Protein AF-A0A7V4GYT3-F1 (afdb_monomer)

Sequence (242 aa):
MKSKHLFVLFFFLFNATLFCQVPQSFSYQAVVRNSTNELIKNSPVKIRISIGYYMAFGIPPQLTFFPVYTETHQTTTNENGLFSLMVGGGTPVSGRFDTIPWSGNTFYIKTEIDPANTGNYTISSISKILSVPYALRAERSDNGIVAYGLIDSDGTVLAGSGNFTVQKTSLFGGGLYYVSWNNTSGIDNNKLIVSITPYDTASYTTLYTYSCRITDQGFMVSFYANEQLMSVKFSFLVINPY

Structure (mmCIF, N/CA/C/O backbone):
data_AF-A0A7V4GYT3-F1
#
_entry.id   AF-A0A7V4GYT3-F1
#
loop_
_atom_site.group_PDB
_atom_site.id
_atom_site.type_symbol
_atom_site.label_atom_id
_atom_site.label_alt_id
_atom_site.label_comp_id
_atom_site.label_asym_id
_atom_site.label_entity_id
_atom_site.label_seq_id
_atom_site.pdbx_PDB_ins_code
_atom_site.Cartn_x
_atom_site.Cartn_y
_atom_site.Cartn_z
_atom_site.occupancy
_atom_site.B_iso_or_equiv
_atom_site.auth_seq_id
_atom_site.auth_comp_id
_atom_site.auth_asym_id
_atom_site.auth_atom_id
_atom_site.pdbx_PDB_model_num
ATOM 1 N N . MET A 1 1 ? -7.934 -60.173 11.890 1.00 54.00 1 MET A N 1
ATOM 2 C CA . MET A 1 1 ? -7.035 -59.181 11.244 1.00 54.00 1 MET A CA 1
ATOM 3 C C . MET A 1 1 ? -7.733 -57.931 10.681 1.00 54.00 1 MET A C 1
ATOM 5 O O . MET A 1 1 ? -7.028 -57.032 10.253 1.00 54.00 1 MET A O 1
ATOM 9 N N . LYS A 1 2 ? -9.072 -57.789 10.730 1.00 52.81 2 LYS A N 1
ATOM 10 C CA . LYS A 1 2 ? -9.779 -56.655 10.092 1.00 52.81 2 LYS A CA 1
ATOM 11 C C . LYS A 1 2 ? -9.768 -55.320 10.874 1.00 52.81 2 LYS A C 1
ATOM 13 O O . LYS A 1 2 ? -9.939 -54.281 10.254 1.00 52.81 2 LYS A O 1
ATOM 18 N N . SER A 1 3 ? -9.511 -55.305 12.191 1.00 54.91 3 SER A N 1
ATOM 19 C CA . SER A 1 3 ? -9.519 -54.057 12.991 1.00 54.91 3 SER A CA 1
ATOM 20 C C . SER A 1 3 ? -8.244 -53.211 12.869 1.00 54.91 3 SER A C 1
ATOM 22 O O . SER A 1 3 ? -8.298 -51.997 13.041 1.00 54.91 3 SER A O 1
ATOM 24 N N . LYS A 1 4 ? -7.101 -53.821 12.519 1.00 54.84 4 LYS A N 1
ATOM 25 C CA . LYS A 1 4 ? -5.817 -53.108 12.370 1.00 54.84 4 LYS A CA 1
ATOM 26 C C . LYS A 1 4 ? -5.792 -52.200 11.136 1.00 54.84 4 LYS A C 1
ATOM 28 O O . LYS A 1 4 ? -5.183 -51.140 11.176 1.00 54.84 4 LYS A O 1
ATOM 33 N N . HIS A 1 5 ? -6.490 -52.581 10.065 1.00 59.91 5 HIS A N 1
ATOM 34 C CA . HIS A 1 5 ? -6.568 -51.781 8.838 1.00 59.91 5 HIS A CA 1
ATOM 35 C C . HIS A 1 5 ? -7.500 -50.570 8.981 1.00 59.91 5 HIS A C 1
ATOM 37 O O . HIS A 1 5 ? -7.235 -49.528 8.389 1.00 59.91 5 HIS A O 1
ATOM 43 N N . LEU A 1 6 ? -8.531 -50.668 9.830 1.00 59.78 6 LEU A N 1
ATOM 44 C CA . LEU A 1 6 ? -9.424 -49.547 10.134 1.00 59.78 6 LEU A CA 1
ATOM 45 C C . LEU A 1 6 ? -8.710 -48.452 10.947 1.00 59.78 6 LEU A C 1
ATOM 47 O O . LEU A 1 6 ? -8.929 -47.268 10.713 1.00 59.78 6 LEU A O 1
ATOM 51 N N . PHE A 1 7 ? -7.798 -48.842 11.843 1.00 62.50 7 PHE A N 1
ATOM 52 C CA . PHE A 1 7 ? -6.986 -47.903 12.623 1.00 62.50 7 PHE A CA 1
ATOM 53 C C . PHE A 1 7 ? -5.978 -47.128 11.752 1.00 62.50 7 PHE A C 1
ATOM 55 O O . PHE A 1 7 ? -5.787 -45.931 11.942 1.00 62.50 7 PHE A O 1
ATOM 62 N N . VAL A 1 8 ? -5.388 -47.783 10.743 1.00 65.75 8 VAL A N 1
ATOM 63 C CA . VAL A 1 8 ? -4.463 -47.141 9.787 1.00 65.75 8 VAL A CA 1
ATOM 64 C C . VAL A 1 8 ? -5.193 -46.152 8.870 1.00 65.75 8 VAL A C 1
ATOM 66 O O . VAL A 1 8 ? -4.676 -45.068 8.610 1.00 65.75 8 VAL A O 1
ATOM 69 N N . LEU A 1 9 ? -6.416 -46.476 8.435 1.00 64.88 9 LEU A N 1
ATOM 70 C CA . LEU A 1 9 ? -7.240 -45.573 7.623 1.00 64.88 9 LEU A CA 1
ATOM 71 C C . LEU A 1 9 ? -7.654 -44.312 8.407 1.00 64.88 9 LEU A C 1
ATOM 73 O O . LEU A 1 9 ? -7.640 -43.212 7.859 1.00 64.88 9 LEU A O 1
ATOM 77 N N . PHE A 1 10 ? -7.951 -44.454 9.703 1.00 63.97 10 PHE A N 1
ATOM 78 C CA . PHE A 1 10 ? -8.267 -43.328 10.588 1.00 63.97 10 PHE A CA 1
ATOM 79 C C . PHE A 1 10 ? -7.060 -42.397 10.806 1.00 63.97 10 PHE A C 1
ATOM 81 O O . PHE A 1 10 ? -7.213 -41.178 10.818 1.00 63.97 10 PHE A O 1
ATOM 88 N N . PHE A 1 11 ? -5.845 -42.952 10.889 1.00 62.06 11 PHE A N 1
ATOM 89 C CA . PHE A 1 11 ? -4.606 -42.171 11.012 1.00 62.06 11 PHE A CA 1
ATOM 90 C C . PHE A 1 11 ? -4.272 -41.380 9.731 1.00 62.06 11 PHE A C 1
ATOM 92 O O . PHE A 1 11 ? -3.728 -40.278 9.796 1.00 62.06 11 PHE A O 1
ATOM 99 N N . PHE A 1 12 ? -4.641 -41.908 8.558 1.00 59.66 12 PHE A N 1
ATOM 100 C CA . PHE A 1 12 ? -4.443 -41.232 7.271 1.00 59.66 12 PHE A CA 1
ATOM 101 C C . PHE A 1 12 ? -5.441 -40.081 7.052 1.00 59.66 12 PHE A C 1
ATOM 103 O O . PHE A 1 12 ? -5.075 -39.047 6.501 1.00 59.66 12 PHE A O 1
ATOM 110 N N . LEU A 1 13 ? -6.678 -40.214 7.549 1.00 59.66 13 LEU A N 1
ATOM 111 C CA . LEU A 1 13 ? -7.705 -39.163 7.482 1.00 59.66 13 LEU A CA 1
ATOM 112 C C . LEU A 1 13 ? -7.460 -38.008 8.471 1.00 59.66 13 LEU A C 1
ATOM 114 O O . LEU A 1 13 ? -7.939 -36.901 8.241 1.00 59.66 13 LEU A O 1
ATOM 118 N N . PHE A 1 14 ? -6.672 -38.225 9.531 1.00 56.66 14 PHE A N 1
ATOM 119 C CA . PHE A 1 14 ? -6.297 -37.172 10.488 1.00 56.66 14 PHE A CA 1
ATOM 120 C C . PHE A 1 14 ? -5.211 -36.213 9.956 1.00 56.66 14 PHE A C 1
ATOM 122 O O . PHE A 1 14 ? -4.947 -35.180 10.562 1.00 56.66 14 PHE A O 1
ATOM 129 N N . ASN A 1 15 ? -4.607 -36.516 8.800 1.00 52.78 15 ASN A N 1
ATOM 130 C CA . ASN A 1 15 ? -3.661 -35.633 8.104 1.00 52.78 15 ASN A CA 1
ATOM 131 C C . ASN A 1 15 ? -4.351 -34.670 7.117 1.00 52.78 15 ASN A C 1
ATOM 133 O O . ASN A 1 15 ? -3.686 -34.073 6.269 1.00 52.78 15 ASN A O 1
ATOM 137 N N . ALA A 1 16 ? -5.675 -34.500 7.211 1.00 57.94 16 ALA A N 1
ATOM 138 C CA . ALA A 1 16 ? -6.409 -33.500 6.445 1.00 57.94 16 ALA A CA 1
ATOM 139 C C . ALA A 1 16 ? -6.014 -32.078 6.893 1.00 57.94 16 ALA A C 1
ATOM 141 O O . ALA A 1 16 ? -6.623 -31.482 7.773 1.00 57.94 16 ALA A O 1
ATOM 142 N N . THR A 1 17 ? -4.937 -31.576 6.286 1.00 55.06 17 THR A N 1
ATOM 143 C CA . THR A 1 17 ? -4.671 -30.171 5.948 1.00 55.06 17 THR A CA 1
ATOM 144 C C . THR A 1 17 ? -5.173 -29.141 6.961 1.00 55.06 17 THR A C 1
ATOM 146 O O . THR A 1 17 ? -6.218 -28.513 6.779 1.00 55.06 17 THR A O 1
ATOM 149 N N . LEU A 1 18 ? -4.366 -28.894 7.993 1.00 54.56 18 LEU A N 1
ATOM 150 C CA . LEU A 1 18 ? -4.422 -27.633 8.724 1.00 54.56 18 LEU A CA 1
ATOM 151 C C . LEU A 1 18 ? -3.931 -26.523 7.785 1.00 54.56 18 LEU A C 1
ATOM 153 O O . LEU A 1 18 ? -2.732 -26.278 7.671 1.00 54.56 18 LEU A O 1
ATOM 157 N N . PHE A 1 19 ? -4.853 -25.854 7.095 1.00 55.28 19 PHE A N 1
ATOM 158 C CA . PHE A 1 19 ? -4.558 -24.568 6.472 1.00 55.28 19 PHE A CA 1
ATOM 159 C C . PHE A 1 19 ? -4.396 -23.543 7.593 1.00 55.28 19 PHE A C 1
ATOM 161 O O . PHE A 1 19 ? -5.363 -22.924 8.033 1.00 55.28 19 PHE A O 1
ATOM 168 N N . CYS A 1 20 ? -3.172 -23.387 8.095 1.00 50.34 20 CYS A N 1
ATOM 169 C CA . CYS A 1 20 ? -2.827 -22.229 8.906 1.00 50.34 20 CYS A CA 1
ATOM 170 C C . CYS A 1 20 ? -2.814 -21.021 7.967 1.00 50.34 20 CYS A C 1
ATOM 172 O O . CYS A 1 20 ? -1.788 -20.697 7.373 1.00 50.34 20 CYS A O 1
ATOM 174 N N . GLN A 1 21 ? -3.979 -20.406 7.754 1.00 56.41 21 GLN A N 1
ATOM 175 C CA . GLN A 1 21 ? -4.028 -19.128 7.064 1.00 56.41 21 GLN A CA 1
ATOM 176 C C . GLN A 1 21 ? -3.356 -18.117 7.982 1.00 56.41 21 GLN A C 1
ATOM 178 O O . GLN A 1 21 ? -3.819 -17.868 9.098 1.00 56.41 21 GLN A O 1
ATOM 183 N N . VAL A 1 22 ? -2.228 -17.579 7.525 1.00 58.25 22 VAL A N 1
ATOM 184 C CA . VAL A 1 22 ? -1.583 -16.449 8.181 1.00 58.25 22 VAL A CA 1
ATOM 185 C C . VAL A 1 22 ? -2.645 -15.363 8.357 1.00 58.25 22 VAL A C 1
ATOM 187 O O . VAL A 1 22 ? -3.287 -14.997 7.369 1.00 58.25 22 VAL A O 1
ATOM 190 N N . PRO A 1 23 ? -2.850 -14.828 9.574 1.00 60.44 23 PRO A N 1
ATOM 191 C CA . PRO A 1 23 ? -3.756 -13.710 9.769 1.00 60.44 23 PRO A CA 1
ATOM 192 C C . PRO A 1 23 ? -3.385 -12.568 8.818 1.00 60.44 23 PRO A C 1
ATOM 194 O O . PRO A 1 23 ? -2.302 -11.990 8.915 1.00 60.44 23 PRO A O 1
ATOM 197 N N . GLN A 1 24 ? -4.281 -12.240 7.887 1.00 76.75 24 GLN A N 1
ATOM 198 C CA . GLN A 1 24 ? -4.095 -11.166 6.910 1.00 76.75 24 GLN A CA 1
ATOM 199 C C . GLN A 1 24 ? -4.436 -9.816 7.546 1.00 76.75 24 GLN A C 1
ATOM 201 O O . GLN A 1 24 ? -5.310 -9.090 7.084 1.00 76.75 24 GLN A O 1
ATOM 206 N N . SER A 1 25 ? -3.789 -9.509 8.669 1.00 86.81 25 SER A N 1
ATOM 207 C CA . SER A 1 25 ? -4.006 -8.268 9.403 1.00 86.81 25 SER A CA 1
ATOM 208 C C . SER A 1 25 ? -2.814 -7.919 10.294 1.00 86.81 25 SER A C 1
ATOM 210 O O . SER A 1 25 ? -1.958 -8.764 10.562 1.00 86.81 25 SER A O 1
ATOM 212 N N . PHE A 1 26 ? -2.746 -6.674 10.764 1.00 86.75 26 PHE A N 1
ATOM 213 C CA . PHE A 1 26 ? -1.777 -6.256 11.781 1.00 86.75 26 PHE A CA 1
ATOM 214 C C . PHE A 1 26 ? -2.374 -5.268 12.778 1.00 86.75 26 PHE A C 1
ATOM 216 O O . PHE A 1 26 ? -3.264 -4.488 12.448 1.00 86.75 26 PHE A O 1
ATOM 223 N N . SER A 1 27 ? -1.860 -5.277 14.005 1.00 91.44 27 SER A N 1
ATOM 224 C CA . SER A 1 27 ? -2.308 -4.366 15.057 1.00 91.44 27 SER A CA 1
ATOM 225 C C . SER A 1 27 ? -1.900 -2.924 14.762 1.00 91.44 27 SER A C 1
ATOM 227 O O . SER A 1 27 ? -0.749 -2.644 14.427 1.00 91.44 27 SER A O 1
ATOM 229 N N . TYR A 1 28 ? -2.831 -1.997 14.956 1.00 92.94 28 TYR A N 1
ATOM 230 C CA . TYR A 1 28 ? -2.604 -0.563 14.850 1.00 92.94 28 TYR A CA 1
ATOM 231 C C . TYR A 1 28 ? -3.247 0.153 16.033 1.00 92.94 28 TYR A C 1
ATOM 233 O O . TYR A 1 28 ? -4.377 -0.144 16.428 1.00 92.94 28 TYR A O 1
ATOM 241 N N . GLN A 1 29 ? -2.511 1.102 16.598 1.00 94.56 29 GLN A N 1
ATOM 242 C CA . GLN A 1 29 ? -2.956 1.921 17.713 1.00 94.56 29 GLN A CA 1
ATOM 243 C C . GLN A 1 29 ? -2.648 3.381 17.421 1.00 94.56 29 GLN A C 1
ATOM 245 O O . GLN A 1 29 ? -1.577 3.703 16.903 1.00 94.56 29 GLN A O 1
ATOM 250 N N . ALA A 1 30 ? -3.571 4.266 17.777 1.00 93.75 30 ALA A N 1
ATOM 251 C CA . ALA A 1 30 ? -3.340 5.697 17.690 1.00 93.75 30 ALA A CA 1
ATOM 252 C C . ALA A 1 30 ? -4.107 6.447 18.774 1.00 93.75 30 ALA A C 1
ATOM 254 O O . ALA A 1 30 ? -5.134 5.987 19.277 1.00 93.75 30 ALA A O 1
ATOM 255 N N . VAL A 1 31 ? -3.579 7.619 19.124 1.00 95.75 31 VAL A N 1
ATOM 256 C CA . VAL A 1 31 ? -4.194 8.547 20.072 1.00 95.75 31 VAL A CA 1
ATOM 257 C C . VAL A 1 31 ? -4.887 9.656 19.297 1.00 95.75 31 VAL A C 1
ATOM 259 O O . VAL A 1 31 ? -4.260 10.320 18.471 1.00 95.75 31 VAL A O 1
ATOM 262 N N . VAL A 1 32 ? -6.164 9.879 19.588 1.00 94.44 32 VAL A N 1
ATOM 263 C CA . VAL A 1 32 ? -6.999 10.863 18.899 1.00 94.44 32 VAL A CA 1
ATOM 264 C C . VAL A 1 32 ? -7.022 12.169 19.676 1.00 94.44 32 VAL A C 1
ATOM 266 O O . VAL A 1 32 ? -7.335 12.199 20.870 1.00 94.44 32 VAL A O 1
ATOM 269 N N . ARG A 1 33 ? -6.712 13.258 18.973 1.00 92.94 33 ARG A N 1
ATOM 270 C CA . ARG A 1 33 ? -6.820 14.624 19.480 1.00 92.94 33 ARG A CA 1
ATOM 271 C C . ARG A 1 33 ? -7.694 15.460 18.561 1.00 92.94 33 ARG A C 1
ATOM 273 O O . ARG A 1 33 ? -7.687 15.245 17.351 1.00 92.94 33 ARG A O 1
ATOM 280 N N . ASN A 1 34 ? -8.450 16.384 19.138 1.00 88.88 34 ASN A N 1
ATOM 281 C CA . ASN A 1 34 ? -9.241 17.356 18.387 1.00 88.88 34 ASN A CA 1
ATOM 282 C C . ASN A 1 34 ? -8.362 18.533 17.902 1.00 88.88 34 ASN A C 1
ATOM 284 O O . ASN A 1 34 ? -7.148 18.565 18.118 1.00 88.88 34 ASN A O 1
ATOM 288 N N . SER A 1 35 ? -8.977 19.528 17.260 1.00 87.12 35 SER A N 1
ATOM 289 C CA . SER A 1 35 ? -8.288 20.726 16.759 1.00 87.12 35 SER A CA 1
ATOM 290 C C . SER A 1 35 ? -7.701 21.624 17.856 1.00 87.12 35 SER A C 1
ATOM 292 O O . SER A 1 35 ? -6.805 22.410 17.567 1.00 87.12 35 SER A O 1
ATOM 294 N N . THR A 1 36 ? -8.178 21.516 19.101 1.00 91.38 36 THR A N 1
ATOM 295 C CA . THR A 1 36 ? -7.617 22.208 20.276 1.00 91.38 36 THR A CA 1
ATOM 296 C C . THR A 1 36 ? -6.535 21.381 20.979 1.00 91.38 36 THR A C 1
ATOM 298 O O . THR A 1 36 ? -6.040 21.784 22.028 1.00 91.38 36 THR A O 1
ATOM 301 N N . ASN A 1 37 ? -6.117 20.255 20.381 1.00 88.38 37 ASN A N 1
ATOM 302 C CA . ASN A 1 37 ? -5.115 19.319 20.898 1.00 88.38 37 ASN A CA 1
ATOM 303 C C . ASN A 1 37 ? -5.543 18.565 22.178 1.00 88.38 37 ASN A C 1
ATOM 305 O O . ASN A 1 37 ? -4.718 17.934 22.844 1.00 88.38 37 ASN A O 1
ATOM 309 N N . GLU A 1 38 ? -6.832 18.580 22.511 1.00 94.00 38 GLU A N 1
ATOM 310 C CA . GLU A 1 38 ? -7.401 17.814 23.617 1.00 94.00 38 GLU A CA 1
ATOM 311 C C . GLU A 1 38 ? -7.679 16.369 23.197 1.00 94.00 38 GLU A C 1
ATOM 313 O O . GLU A 1 38 ? -8.020 16.081 22.047 1.00 94.00 38 GLU A O 1
ATOM 318 N N . LEU A 1 39 ? -7.544 15.443 24.148 1.00 94.81 39 LEU A N 1
ATOM 319 C CA . LEU A 1 39 ? -7.812 14.025 23.922 1.00 94.81 39 LEU A CA 1
ATOM 320 C C . LEU A 1 39 ? -9.309 13.774 23.740 1.00 94.81 39 LEU A C 1
ATOM 322 O O . LEU A 1 39 ? -10.120 14.179 24.572 1.00 94.81 39 LEU A O 1
ATOM 326 N N . ILE A 1 40 ? -9.654 13.002 22.715 1.00 93.94 40 ILE A N 1
ATOM 327 C CA . ILE A 1 40 ? -11.013 12.488 22.535 1.00 93.94 40 ILE A CA 1
ATOM 328 C C . ILE A 1 40 ? -11.109 11.174 23.300 1.00 93.94 40 ILE A C 1
ATOM 330 O O . ILE A 1 40 ? -10.645 10.144 22.817 1.00 93.94 40 ILE A O 1
ATOM 334 N N . LYS A 1 41 ? -11.650 11.214 24.517 1.00 96.31 41 LYS A N 1
ATOM 335 C CA . LYS A 1 41 ? -11.648 10.096 25.475 1.00 96.31 41 LYS A CA 1
ATOM 336 C C . LYS A 1 41 ? -13.017 9.434 25.567 1.00 96.31 41 LYS A C 1
ATOM 338 O O . LYS A 1 41 ? -14.011 10.149 25.579 1.00 96.31 41 LYS A O 1
ATOM 343 N N . ASN A 1 42 ? -13.053 8.112 25.740 1.00 95.06 42 ASN A N 1
ATOM 344 C CA . ASN A 1 42 ? -14.278 7.341 26.006 1.00 95.06 42 ASN A CA 1
ATOM 345 C C . ASN A 1 42 ? -15.412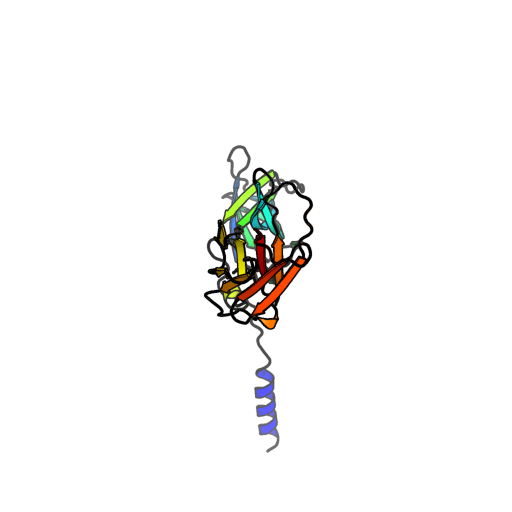 7.597 24.996 1.00 95.06 42 ASN A C 1
ATOM 347 O O . ASN A 1 42 ? -16.588 7.492 25.344 1.00 95.06 42 ASN A O 1
ATOM 351 N N . SER A 1 43 ? -15.061 7.921 23.749 1.00 93.94 43 SER A N 1
ATOM 352 C CA . SER A 1 43 ? -16.023 8.318 22.718 1.00 93.94 43 SER A CA 1
ATOM 353 C C . SER A 1 43 ? -15.998 7.351 21.539 1.00 93.94 43 SER A C 1
ATOM 355 O O . SER A 1 43 ? -14.914 6.906 21.143 1.00 93.94 43 SER A O 1
ATOM 357 N N . PRO A 1 44 ? -17.167 7.030 20.952 1.00 94.62 44 PRO A N 1
ATOM 358 C CA . PRO A 1 44 ? -17.223 6.280 19.710 1.00 94.62 44 PRO A CA 1
ATOM 359 C C . PRO A 1 44 ? -16.639 7.122 18.574 1.00 94.62 44 PRO A C 1
ATOM 361 O O . PRO A 1 44 ? -16.981 8.291 18.410 1.00 94.62 44 PRO A O 1
ATOM 364 N N . VAL A 1 45 ? -15.780 6.512 17.767 1.00 95.50 45 VAL A N 1
ATOM 365 C CA . VAL A 1 45 ? -15.150 7.133 16.603 1.00 95.50 45 VAL A CA 1
ATOM 366 C C . VAL A 1 45 ? -15.270 6.212 15.398 1.00 95.50 45 VAL A C 1
ATOM 368 O O . VAL A 1 45 ? -15.183 4.983 15.514 1.00 95.50 45 VAL A O 1
ATOM 371 N N . LYS A 1 46 ? -15.441 6.809 14.219 1.00 96.44 46 LYS A N 1
ATOM 372 C CA . LYS A 1 46 ? -15.383 6.081 12.953 1.00 96.44 46 LYS A CA 1
ATOM 373 C C . LYS A 1 46 ? -14.038 6.329 12.302 1.00 96.44 46 LYS A C 1
ATOM 375 O O . LYS A 1 46 ? -13.576 7.462 12.207 1.00 96.44 46 LYS A O 1
ATOM 380 N N . ILE A 1 47 ? -13.400 5.259 11.858 1.00 97.00 47 ILE A N 1
ATOM 381 C CA . ILE A 1 47 ? -12.042 5.299 11.328 1.00 97.00 47 ILE A CA 1
ATOM 382 C C . ILE A 1 47 ? -12.073 4.742 9.915 1.00 97.00 47 ILE A C 1
ATOM 384 O O . ILE A 1 47 ? -12.758 3.759 9.633 1.00 97.00 47 ILE A O 1
ATOM 388 N N . ARG A 1 48 ? -11.346 5.389 9.016 1.00 97.56 48 ARG A N 1
ATOM 389 C CA . ARG A 1 48 ? -11.056 4.889 7.683 1.00 97.56 48 ARG A CA 1
ATOM 390 C C . ARG A 1 48 ? -9.552 4.750 7.559 1.00 97.56 48 ARG A C 1
ATOM 392 O O . ARG A 1 48 ? -8.809 5.701 7.790 1.00 97.56 48 ARG A O 1
ATOM 399 N N . ILE A 1 49 ? -9.122 3.549 7.213 1.00 97.25 49 ILE A N 1
ATOM 400 C CA . ILE A 1 49 ? -7.725 3.240 6.952 1.00 97.25 49 ILE A CA 1
ATOM 401 C C . ILE A 1 49 ? -7.578 3.048 5.454 1.00 97.25 49 ILE A C 1
ATOM 403 O O . ILE A 1 49 ? -8.329 2.283 4.856 1.00 97.25 49 ILE A O 1
ATOM 407 N N . SER A 1 50 ? -6.613 3.733 4.851 1.00 96.69 50 SER A N 1
ATOM 408 C CA . SER A 1 50 ? -6.184 3.456 3.484 1.00 96.69 50 SER A CA 1
ATOM 409 C C . SER A 1 50 ? -4.711 3.085 3.461 1.00 96.69 50 SER A C 1
ATOM 411 O O . SER A 1 50 ? -3.884 3.771 4.054 1.00 96.69 50 SER A O 1
ATOM 413 N N . ILE A 1 51 ? -4.377 2.020 2.746 1.00 93.31 51 ILE A N 1
ATOM 414 C CA . ILE A 1 51 ? -3.003 1.637 2.440 1.00 93.31 51 ILE A CA 1
ATOM 415 C C . ILE A 1 51 ? -2.741 2.016 0.993 1.00 93.31 51 ILE A C 1
ATOM 417 O O . ILE A 1 51 ? -3.552 1.738 0.110 1.00 93.31 51 ILE A O 1
ATOM 421 N N . GLY A 1 52 ? -1.619 2.676 0.748 1.00 90.19 52 GLY A N 1
ATOM 422 C CA . GLY A 1 52 ? -1.296 3.205 -0.567 1.00 90.19 52 GLY A CA 1
ATOM 423 C C . GLY A 1 52 ? 0.150 3.638 -0.675 1.00 90.19 52 GLY A C 1
ATOM 424 O O . GLY A 1 52 ? 0.947 3.442 0.240 1.00 90.19 52 GLY A O 1
ATOM 425 N N . TYR A 1 53 ? 0.484 4.240 -1.802 1.00 84.31 53 TYR A N 1
ATOM 426 C CA . TYR A 1 53 ? 1.813 4.766 -2.078 1.00 84.31 53 TYR A CA 1
ATOM 427 C C . TYR A 1 53 ? 1.700 6.149 -2.716 1.00 84.31 53 TYR A C 1
ATOM 429 O O . TYR A 1 53 ? 0.642 6.539 -3.211 1.00 84.31 53 TYR A O 1
ATOM 437 N N . TYR A 1 54 ? 2.783 6.918 -2.662 1.00 81.06 54 TYR A N 1
ATOM 438 C CA . TYR A 1 54 ? 2.847 8.209 -3.335 1.00 81.06 54 TYR A CA 1
ATOM 439 C C . TYR A 1 54 ? 3.420 8.051 -4.737 1.00 81.06 54 TYR A C 1
ATOM 441 O O . TYR A 1 54 ? 4.394 7.328 -4.937 1.00 81.06 54 TYR A O 1
ATOM 449 N N . MET A 1 55 ? 2.848 8.780 -5.689 1.00 76.50 55 MET A N 1
ATOM 450 C CA . MET A 1 55 ? 3.428 8.963 -7.016 1.00 76.50 55 MET A CA 1
ATOM 451 C C . MET A 1 55 ? 3.411 10.444 -7.377 1.00 76.50 55 MET A C 1
ATOM 453 O O . MET A 1 55 ? 2.511 11.179 -6.967 1.00 76.50 55 MET A O 1
ATOM 457 N N . ALA A 1 56 ? 4.403 10.874 -8.149 1.00 78.50 56 ALA A N 1
ATOM 458 C CA . ALA A 1 56 ? 4.445 12.211 -8.715 1.00 78.50 56 ALA A CA 1
ATOM 459 C C . ALA A 1 56 ? 3.827 12.194 -10.121 1.00 78.50 56 ALA A C 1
ATOM 461 O O . ALA A 1 56 ? 4.283 11.439 -10.976 1.00 78.50 56 ALA A O 1
ATOM 462 N N . PHE A 1 57 ? 2.815 13.029 -10.362 1.00 65.56 57 PHE A N 1
ATOM 463 C CA . PHE A 1 57 ? 2.184 13.194 -11.678 1.00 65.56 57 PHE A CA 1
ATOM 464 C C . PHE A 1 57 ? 1.932 14.676 -11.993 1.00 65.56 57 PHE A C 1
ATOM 466 O O . PHE A 1 57 ? 1.845 15.497 -11.081 1.00 65.56 57 PHE A O 1
ATOM 473 N N . GLY A 1 58 ? 1.793 15.014 -13.280 1.00 51.31 58 GLY A N 1
ATOM 474 C CA . GLY A 1 58 ? 1.507 16.374 -13.762 1.00 51.31 58 GLY A CA 1
ATOM 475 C C . GLY A 1 58 ? 2.745 17.210 -14.117 1.00 51.31 58 GLY A C 1
ATOM 476 O O . GLY A 1 58 ? 3.881 16.764 -13.958 1.00 51.31 58 GLY A O 1
ATOM 477 N N . ILE A 1 59 ? 2.509 18.427 -14.626 1.00 57.44 59 ILE A N 1
ATOM 478 C CA . ILE A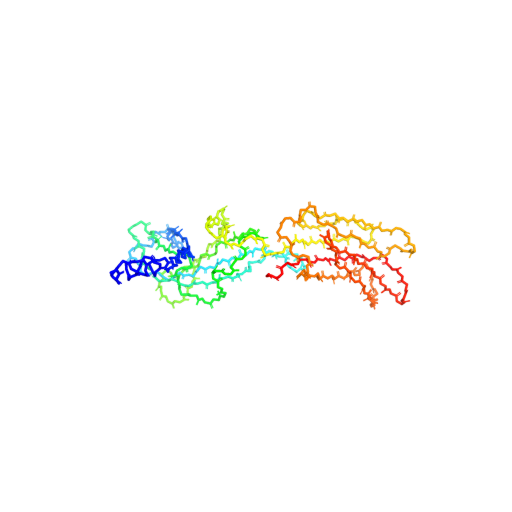 1 59 ? 3.542 19.435 -14.918 1.00 57.44 59 ILE A CA 1
ATOM 479 C C . ILE A 1 59 ? 3.107 20.772 -14.286 1.00 57.44 59 ILE A C 1
ATOM 481 O O . ILE A 1 59 ? 2.135 21.362 -14.759 1.00 57.44 59 ILE A O 1
ATOM 485 N N . PRO A 1 60 ? 3.802 21.269 -13.242 1.00 71.44 60 PRO A N 1
ATOM 486 C CA . PRO A 1 60 ? 4.903 20.615 -12.527 1.00 71.44 60 PRO A CA 1
ATOM 487 C C . PRO A 1 60 ? 4.437 19.373 -11.732 1.00 71.44 60 PRO A C 1
ATOM 489 O O . PRO A 1 60 ? 3.259 19.282 -11.381 1.00 71.44 60 PRO A O 1
ATOM 492 N N . PRO A 1 61 ? 5.339 18.414 -11.446 1.00 65.94 61 PRO A N 1
ATOM 493 C CA . PRO A 1 61 ? 4.990 17.166 -10.770 1.00 65.94 61 PRO A CA 1
ATOM 494 C C . PRO A 1 61 ? 4.484 17.403 -9.343 1.00 65.94 61 PRO A C 1
ATOM 496 O O . PRO A 1 61 ? 5.139 18.070 -8.542 1.00 65.94 61 PRO A O 1
ATOM 499 N N . GLN A 1 62 ? 3.338 16.808 -9.011 1.00 77.00 62 GLN A N 1
ATOM 500 C CA . GLN A 1 62 ? 2.727 16.856 -7.683 1.00 77.00 62 GLN A CA 1
ATOM 501 C C . GLN A 1 62 ? 2.663 15.458 -7.065 1.00 77.00 62 GLN A C 1
ATOM 503 O O . GLN A 1 62 ? 2.184 14.509 -7.690 1.00 77.00 62 GLN A O 1
ATOM 508 N N . LEU A 1 63 ? 3.133 15.333 -5.820 1.00 81.75 63 LEU A N 1
ATOM 509 C CA . LEU A 1 63 ? 3.028 14.098 -5.044 1.00 81.75 63 LEU A CA 1
ATOM 510 C C . LEU A 1 63 ? 1.572 13.858 -4.635 1.00 81.75 63 LEU A C 1
ATOM 512 O O . LEU A 1 63 ? 1.011 14.605 -3.839 1.00 81.75 63 LEU A O 1
ATOM 516 N N . THR A 1 64 ? 0.985 12.782 -5.149 1.00 82.62 64 THR A N 1
ATOM 517 C CA . THR A 1 64 ? -0.396 12.374 -4.868 1.00 82.62 64 THR A CA 1
ATOM 518 C C . THR A 1 64 ? -0.404 10.992 -4.219 1.00 82.62 64 THR A C 1
ATOM 520 O O . THR A 1 64 ? 0.376 10.120 -4.601 1.00 82.62 64 THR A O 1
ATOM 523 N N . PHE A 1 65 ? -1.252 10.799 -3.205 1.00 85.12 65 PHE A N 1
ATOM 524 C CA . PHE A 1 65 ? -1.435 9.509 -2.535 1.00 85.12 65 PHE A CA 1
ATOM 525 C C . PHE A 1 65 ? -2.424 8.642 -3.321 1.00 85.12 65 PHE A C 1
ATOM 527 O O . PHE A 1 65 ? -3.565 9.050 -3.533 1.00 85.12 65 PHE A O 1
ATOM 534 N N . PHE A 1 66 ? -2.004 7.438 -3.699 1.00 83.44 66 PHE A N 1
ATOM 535 C CA . PHE A 1 66 ? -2.813 6.462 -4.424 1.00 83.44 66 PHE A CA 1
ATOM 536 C C . PHE A 1 66 ? -3.159 5.286 -3.500 1.00 83.44 66 PHE A C 1
ATOM 538 O O . PHE A 1 66 ? -2.273 4.481 -3.187 1.00 83.44 66 PHE A O 1
ATOM 545 N N . PRO A 1 67 ? -4.415 5.174 -3.024 1.00 87.75 67 PRO A N 1
ATOM 546 C CA . PRO A 1 67 ? -4.841 4.044 -2.207 1.00 87.75 67 PRO A CA 1
ATOM 547 C C . PRO A 1 67 ? -4.948 2.772 -3.057 1.00 87.75 67 PRO A C 1
ATOM 549 O O . PRO A 1 67 ? -5.585 2.772 -4.107 1.00 87.75 67 PRO A O 1
ATOM 552 N N . VAL A 1 68 ? -4.365 1.674 -2.575 1.00 85.88 68 VAL A N 1
ATOM 553 C CA . VAL A 1 68 ? -4.553 0.320 -3.134 1.00 85.88 68 VAL A CA 1
ATOM 554 C C . VAL A 1 68 ? -5.586 -0.490 -2.357 1.00 85.88 68 VAL A C 1
ATOM 556 O O . VAL A 1 68 ? -6.141 -1.456 -2.873 1.00 85.88 68 VAL A O 1
ATOM 559 N N . TYR A 1 69 ? -5.833 -0.103 -1.108 1.00 90.12 69 TYR A N 1
ATOM 560 C CA . TYR A 1 69 ? -6.803 -0.731 -0.229 1.00 90.12 69 TYR A CA 1
ATOM 561 C C . TYR A 1 69 ? -7.362 0.298 0.744 1.00 90.12 69 TYR A C 1
ATOM 563 O O . TYR A 1 69 ? -6.605 1.101 1.293 1.00 90.12 69 TYR A O 1
ATOM 571 N N . THR A 1 70 ? -8.666 0.238 0.992 1.00 94.06 70 THR A N 1
ATOM 572 C CA . THR A 1 70 ? -9.345 1.066 1.987 1.00 94.06 70 THR A CA 1
ATOM 573 C C . THR A 1 70 ? -10.337 0.221 2.773 1.00 94.06 70 THR A C 1
ATOM 575 O O . THR A 1 70 ? -11.112 -0.539 2.196 1.00 94.06 70 THR A O 1
ATOM 578 N N . GLU A 1 71 ? -10.366 0.404 4.088 1.00 96.31 71 GLU A N 1
ATOM 579 C CA . GLU A 1 71 ? -11.324 -0.216 5.002 1.00 96.31 71 GLU A CA 1
ATOM 580 C C . GLU A 1 71 ? -11.855 0.788 6.025 1.00 96.31 71 GLU A C 1
ATOM 582 O O . GLU A 1 71 ? -11.292 1.867 6.235 1.00 96.31 71 GLU A O 1
ATOM 587 N N . THR A 1 72 ? -12.949 0.421 6.684 1.00 97.06 72 THR A N 1
ATOM 588 C CA . THR A 1 72 ? -13.526 1.194 7.78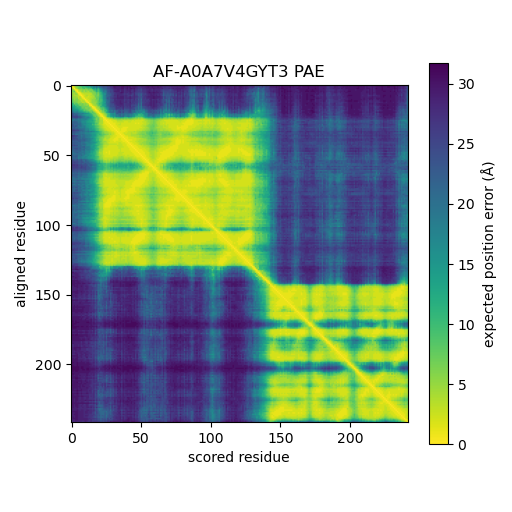3 1.00 97.06 72 THR A CA 1
ATOM 589 C C . THR A 1 72 ? -13.654 0.371 9.052 1.00 97.06 72 THR A C 1
ATOM 591 O O . THR A 1 72 ? -13.883 -0.837 9.013 1.00 97.06 72 THR A O 1
ATOM 594 N N . HIS A 1 73 ? -13.529 1.069 10.176 1.00 96.56 73 HIS A N 1
ATOM 595 C CA . HIS A 1 73 ? -13.688 0.553 11.526 1.00 96.56 73 HIS A CA 1
ATOM 596 C C . HIS A 1 73 ? -14.601 1.476 12.325 1.00 96.56 73 HIS A C 1
ATOM 598 O O . HIS A 1 73 ? -14.660 2.685 12.080 1.00 96.56 73 HIS A O 1
ATOM 604 N N . GLN A 1 74 ? -15.263 0.907 13.323 1.00 94.88 74 GLN A N 1
ATOM 605 C CA . GLN A 1 74 ? -15.957 1.651 14.363 1.00 94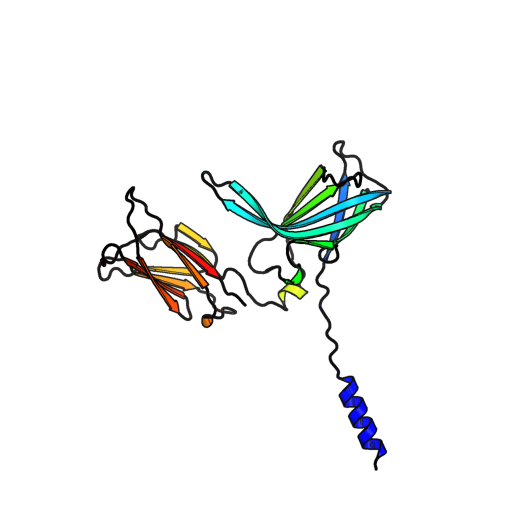.88 74 GLN A CA 1
ATOM 606 C C . GLN A 1 74 ? -15.444 1.143 15.708 1.00 94.88 74 GLN A C 1
ATOM 608 O O . GLN A 1 74 ? -15.449 -0.059 15.962 1.00 94.88 74 GLN A O 1
ATOM 613 N N . THR A 1 75 ? -14.935 2.049 16.536 1.00 94.44 75 THR A N 1
ATOM 614 C CA . THR A 1 75 ? -14.314 1.712 17.824 1.00 94.44 75 THR A CA 1
ATOM 615 C C . THR A 1 75 ? -14.553 2.828 18.835 1.00 94.44 75 THR A C 1
ATOM 617 O O . THR A 1 75 ? -15.087 3.879 18.485 1.00 94.44 75 THR A O 1
ATOM 620 N N . THR A 1 76 ? -14.155 2.607 20.082 1.00 95.56 76 THR A N 1
ATOM 621 C CA . THR A 1 76 ? -14.267 3.583 21.168 1.00 95.56 76 THR A CA 1
ATOM 622 C C . THR A 1 76 ? -12.875 3.876 21.707 1.00 95.56 76 THR A C 1
ATOM 624 O O . THR A 1 76 ? -12.093 2.955 21.950 1.00 95.56 76 THR A O 1
ATOM 627 N N . THR A 1 77 ? -12.540 5.152 21.883 1.00 96.81 77 THR A N 1
ATOM 628 C CA . THR A 1 7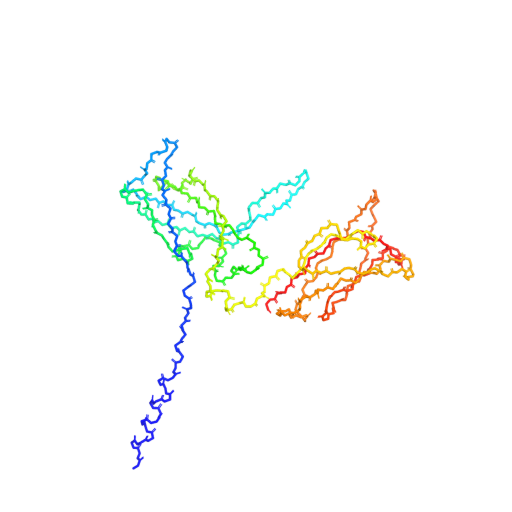7 ? -11.275 5.539 22.519 1.00 96.81 77 THR A CA 1
ATOM 629 C C . THR A 1 77 ? -11.319 5.279 24.025 1.00 96.81 77 THR A C 1
ATOM 631 O O . THR A 1 77 ? -12.382 5.321 24.630 1.00 96.81 77 THR A O 1
ATOM 634 N N . ASN A 1 78 ? -10.177 5.031 24.663 1.00 96.25 78 ASN A N 1
ATOM 635 C CA . ASN A 1 78 ? -10.096 4.907 26.124 1.00 96.25 78 ASN A CA 1
ATOM 636 C C . ASN A 1 78 ? -9.838 6.265 26.814 1.00 96.25 78 ASN A C 1
ATOM 638 O O . ASN A 1 78 ? -9.813 7.316 26.169 1.00 96.25 78 ASN A O 1
ATOM 642 N N . GLU A 1 79 ? -9.586 6.255 28.126 1.00 96.75 79 GLU A N 1
ATOM 643 C CA . GLU A 1 79 ? -9.287 7.458 28.927 1.00 96.75 79 GLU A CA 1
ATOM 644 C C . GLU A 1 79 ? -8.030 8.224 28.480 1.00 96.75 79 GLU A C 1
ATOM 646 O O . GLU A 1 79 ? -7.890 9.421 28.745 1.00 96.75 79 GLU A O 1
ATOM 651 N N . ASN A 1 80 ? -7.134 7.556 27.753 1.00 95.31 80 ASN A N 1
ATOM 652 C CA . ASN A 1 80 ? -5.938 8.150 27.162 1.00 95.31 80 ASN A CA 1
ATOM 653 C C . ASN A 1 80 ? -6.176 8.636 25.722 1.00 95.31 80 ASN A C 1
ATOM 655 O O . ASN A 1 80 ? -5.228 9.021 25.042 1.00 95.31 80 ASN A O 1
ATOM 659 N N . GLY A 1 81 ? -7.421 8.600 25.235 1.00 95.00 81 GLY A N 1
ATOM 660 C CA . GLY A 1 81 ? -7.780 8.913 23.852 1.00 95.00 81 GLY A CA 1
ATOM 661 C C . GLY A 1 81 ? -7.239 7.906 22.834 1.00 95.00 81 GLY A C 1
ATOM 662 O O . GLY A 1 81 ? -7.176 8.209 21.645 1.00 95.00 81 GLY A O 1
ATOM 663 N N . LEU A 1 82 ? -6.809 6.727 23.289 1.00 96.44 82 LEU A N 1
ATOM 664 C CA . LEU A 1 82 ? -6.221 5.675 22.466 1.00 96.44 82 LEU A CA 1
ATOM 665 C C . LEU A 1 82 ? -7.316 4.749 21.937 1.00 96.44 82 LEU A C 1
ATOM 667 O O . LEU A 1 82 ? -8.175 4.317 22.705 1.00 96.44 82 LEU A O 1
ATOM 671 N N . PHE A 1 83 ? -7.228 4.366 20.667 1.00 96.06 83 PHE A N 1
ATOM 672 C CA . PHE A 1 83 ? -7.930 3.195 20.141 1.00 96.06 83 PHE A CA 1
ATOM 673 C C . PHE A 1 83 ? -6.936 2.126 19.681 1.00 96.06 83 PHE A C 1
ATOM 675 O O . PHE A 1 83 ? -5.778 2.415 19.377 1.00 96.06 83 PHE A O 1
ATOM 682 N N . SER A 1 84 ? -7.411 0.883 19.616 1.00 95.69 84 SER A N 1
ATOM 683 C CA . SER A 1 84 ? -6.695 -0.255 19.032 1.00 95.69 84 SER A CA 1
ATOM 684 C C . SER A 1 84 ? -7.582 -0.928 17.993 1.00 95.69 84 SER A C 1
ATOM 686 O O . SER A 1 84 ? -8.777 -1.092 18.231 1.00 95.69 84 SER A O 1
ATOM 688 N N . LEU A 1 85 ? -7.009 -1.312 16.856 1.00 94.62 85 LEU A N 1
ATOM 689 C CA . LEU A 1 85 ? -7.696 -2.067 15.809 1.00 94.62 85 LEU A CA 1
ATOM 690 C C . LEU A 1 85 ? -6.732 -3.015 15.091 1.00 94.62 85 LEU A C 1
ATOM 692 O O . LEU A 1 85 ? -5.514 -2.914 15.248 1.00 94.62 85 LEU A O 1
ATOM 696 N N . MET A 1 86 ? -7.287 -3.921 14.288 1.00 93.00 86 MET A N 1
ATOM 697 C CA . MET A 1 86 ? -6.522 -4.760 13.367 1.00 93.00 86 MET A CA 1
ATOM 698 C C . MET A 1 86 ? -6.733 -4.250 11.943 1.00 93.00 86 MET A C 1
ATOM 700 O O . MET A 1 86 ? -7.837 -4.351 11.409 1.00 93.00 86 MET A O 1
ATOM 704 N N . VAL A 1 87 ? -5.688 -3.702 11.329 1.00 92.69 87 VAL A N 1
ATOM 705 C CA . VAL A 1 87 ? -5.738 -3.276 9.928 1.00 92.69 87 VAL A CA 1
ATOM 706 C C . VAL A 1 87 ? -5.806 -4.513 9.044 1.00 92.69 87 VAL A C 1
ATOM 708 O O . VAL A 1 87 ? -4.982 -5.407 9.218 1.00 92.69 87 VAL A O 1
ATOM 711 N N . GLY A 1 88 ? -6.770 -4.573 8.126 1.00 90.56 88 GLY A N 1
ATOM 712 C CA . GLY A 1 88 ? -7.109 -5.763 7.334 1.00 90.56 88 GLY A CA 1
ATOM 713 C C . GLY A 1 88 ? -8.231 -6.613 7.946 1.00 90.56 88 GLY A C 1
ATOM 714 O O . GLY A 1 88 ? -8.710 -7.548 7.310 1.00 90.56 88 GLY A O 1
ATOM 715 N N . GLY A 1 89 ? -8.672 -6.286 9.168 1.00 89.81 89 GLY A N 1
ATOM 716 C CA . GLY A 1 89 ? -9.825 -6.901 9.835 1.00 89.81 89 GLY A CA 1
ATOM 717 C C . GLY A 1 89 ? -11.085 -6.028 9.843 1.00 89.81 89 GLY A C 1
ATOM 718 O O . GLY A 1 89 ? -12.041 -6.364 10.540 1.00 89.81 89 GLY A O 1
ATOM 719 N N . GLY A 1 90 ? -11.078 -4.885 9.147 1.00 92.44 90 GLY A N 1
ATOM 720 C CA . GLY A 1 90 ? -12.213 -3.964 9.077 1.00 92.44 90 GLY A CA 1
ATOM 721 C C . GLY A 1 90 ? -13.235 -4.344 8.008 1.00 92.44 90 GLY A C 1
ATOM 722 O O . GLY A 1 90 ? -13.175 -5.408 7.398 1.00 92.44 90 GLY A O 1
ATOM 723 N N . THR A 1 91 ? -14.184 -3.441 7.746 1.00 94.56 91 THR A N 1
ATOM 724 C CA . THR A 1 91 ? -15.098 -3.563 6.597 1.00 94.56 91 THR A CA 1
ATOM 725 C C . THR A 1 91 ? -14.434 -2.960 5.355 1.00 94.56 91 THR A C 1
ATOM 727 O O . THR A 1 91 ? -14.231 -1.738 5.339 1.00 94.56 91 THR A O 1
ATOM 730 N N . PRO A 1 92 ? -14.092 -3.753 4.318 1.00 91.19 92 PRO A N 1
ATOM 731 C CA . PRO A 1 92 ? -13.458 -3.240 3.106 1.00 91.19 92 PRO A CA 1
ATOM 732 C C . PRO A 1 92 ? -14.375 -2.266 2.358 1.00 91.19 92 PRO A C 1
ATOM 734 O O . PRO A 1 92 ? -15.564 -2.521 2.188 1.00 91.19 92 PRO A O 1
ATOM 737 N N . VAL A 1 93 ? -13.805 -1.159 1.888 1.00 91.50 93 VAL A N 1
ATOM 738 C CA . VAL A 1 93 ? -14.463 -0.171 1.019 1.00 91.50 93 VAL A CA 1
ATOM 739 C C . VAL A 1 93 ? -13.974 -0.322 -0.419 1.00 91.50 93 VAL A C 1
ATOM 741 O O . VAL A 1 93 ? -14.767 -0.241 -1.353 1.00 91.50 93 VAL A O 1
ATOM 744 N N . SER A 1 94 ? -12.671 -0.550 -0.608 1.00 86.06 94 SER A N 1
ATOM 745 C CA . SER A 1 94 ? -12.059 -0.770 -1.919 1.00 86.06 94 SER A CA 1
ATOM 746 C C . SER A 1 94 ? -10.771 -1.591 -1.812 1.00 86.06 94 SER A C 1
ATOM 748 O O . SER A 1 94 ? -10.086 -1.577 -0.788 1.00 86.06 94 SER A O 1
ATOM 750 N N . GLY A 1 95 ? -10.436 -2.304 -2.892 1.00 81.38 95 GLY A N 1
ATOM 751 C CA . GLY A 1 95 ? -9.283 -3.206 -2.940 1.00 81.38 95 GLY A CA 1
ATOM 752 C C . GLY A 1 95 ? -9.462 -4.462 -2.082 1.00 81.38 95 GLY A C 1
ATOM 753 O O . GLY A 1 95 ? -10.510 -4.687 -1.476 1.00 81.38 95 GLY A O 1
ATOM 754 N N . ARG A 1 96 ? -8.420 -5.298 -2.022 1.00 78.38 96 ARG A N 1
ATOM 755 C CA . ARG A 1 96 ? -8.373 -6.462 -1.127 1.00 78.38 96 ARG A CA 1
ATOM 756 C C . ARG A 1 96 ? -7.035 -6.520 -0.400 1.00 78.38 96 ARG A C 1
ATOM 758 O O . ARG A 1 96 ? -5.986 -6.474 -1.045 1.00 78.38 96 ARG A O 1
ATOM 765 N N . PHE A 1 97 ? -7.076 -6.648 0.925 1.00 83.12 97 PHE A N 1
ATOM 766 C CA . PHE A 1 97 ? -5.882 -6.616 1.773 1.00 83.12 97 PHE A CA 1
ATOM 767 C C . PHE A 1 97 ? -4.870 -7.722 1.425 1.00 83.12 97 PHE A C 1
ATOM 769 O O . PHE A 1 97 ? -3.665 -7.483 1.379 1.00 83.12 97 PHE A O 1
ATOM 776 N N . ASP A 1 98 ? -5.370 -8.911 1.084 1.00 76.44 98 ASP A N 1
ATOM 777 C CA . ASP A 1 98 ? -4.593 -10.091 0.684 1.00 76.44 98 ASP A CA 1
ATOM 778 C C . ASP A 1 98 ? -3.861 -9.953 -0.655 1.00 76.44 98 ASP A C 1
ATOM 780 O O . ASP A 1 98 ? -2.972 -10.743 -0.975 1.00 76.44 98 ASP A O 1
ATOM 784 N N . THR A 1 99 ? -4.234 -8.954 -1.454 1.00 76.75 99 THR A N 1
ATOM 785 C CA . THR A 1 99 ? -3.636 -8.701 -2.768 1.00 76.75 99 THR A CA 1
ATOM 786 C C . THR A 1 99 ? -2.631 -7.557 -2.775 1.00 76.75 99 THR A C 1
ATOM 788 O O . THR A 1 99 ? -2.030 -7.308 -3.818 1.00 76.75 99 THR A O 1
ATOM 791 N N . ILE A 1 100 ? -2.420 -6.872 -1.644 1.00 77.38 100 ILE A N 1
ATOM 792 C CA . ILE A 1 100 ? -1.495 -5.737 -1.571 1.00 77.38 100 ILE A CA 1
ATOM 793 C C . ILE A 1 100 ? -0.063 -6.226 -1.878 1.00 77.38 100 ILE A C 1
ATOM 795 O O . ILE A 1 100 ? 0.441 -7.113 -1.182 1.00 77.38 100 ILE A O 1
ATOM 799 N N . PRO A 1 101 ? 0.621 -5.660 -2.894 1.00 72.69 101 PRO A N 1
ATOM 800 C CA . PRO A 1 101 ? 1.951 -6.103 -3.302 1.00 72.69 101 PRO A CA 1
ATOM 801 C C . PRO A 1 101 ? 3.023 -5.462 -2.414 1.00 72.69 101 PRO A C 1
ATOM 803 O O . PRO A 1 101 ? 3.755 -4.568 -2.835 1.00 72.69 101 PRO A O 1
ATOM 806 N N . TRP A 1 102 ? 3.102 -5.916 -1.163 1.00 76.06 102 TRP A N 1
ATOM 807 C CA . TRP A 1 102 ? 3.954 -5.358 -0.106 1.00 76.06 102 TRP A CA 1
ATOM 808 C C . TRP A 1 102 ? 5.456 -5.267 -0.443 1.00 76.06 102 TRP A C 1
ATOM 810 O O . TRP A 1 102 ? 6.174 -4.529 0.230 1.00 76.06 102 TRP A O 1
ATOM 820 N N . SER A 1 103 ? 5.938 -6.000 -1.453 1.00 63.47 103 SER A N 1
ATOM 821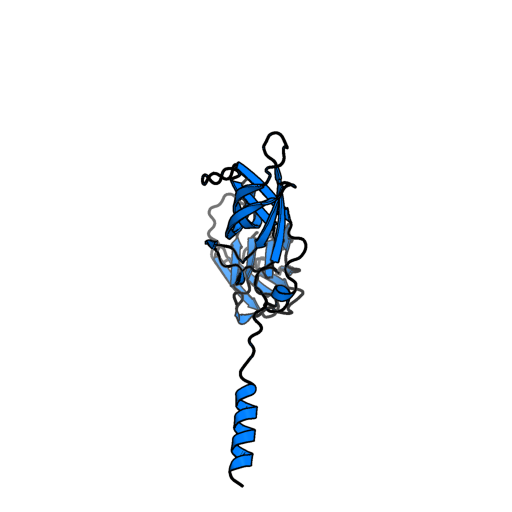 C CA . SER A 1 103 ? 7.337 -6.002 -1.900 1.00 63.47 103 SER A CA 1
ATOM 822 C C . SER A 1 103 ? 7.684 -4.893 -2.900 1.00 63.47 103 SER A C 1
ATOM 824 O O . SER A 1 103 ? 8.846 -4.506 -2.986 1.00 63.47 103 SER A O 1
ATOM 826 N N . GLY A 1 104 ? 6.704 -4.362 -3.639 1.00 58.88 104 GLY A N 1
ATOM 827 C CA . GLY A 1 104 ? 6.976 -3.527 -4.814 1.00 58.88 104 GLY A CA 1
ATOM 828 C C . GLY A 1 104 ? 7.194 -2.037 -4.538 1.00 58.88 104 GLY A C 1
ATOM 829 O O . GLY A 1 104 ? 7.790 -1.356 -5.363 1.00 58.88 104 GLY A O 1
ATOM 830 N N . ASN A 1 105 ? 6.711 -1.507 -3.409 1.00 64.88 105 ASN A N 1
ATOM 831 C CA . ASN A 1 105 ? 6.722 -0.069 -3.117 1.00 64.88 105 ASN A CA 1
ATOM 832 C C . ASN A 1 105 ? 6.891 0.223 -1.620 1.00 64.88 105 ASN A C 1
ATOM 834 O O . ASN A 1 105 ? 6.570 -0.598 -0.762 1.00 64.88 105 ASN A O 1
ATOM 838 N N . THR A 1 106 ? 7.326 1.445 -1.289 1.00 80.81 106 THR A N 1
ATOM 839 C CA . THR A 1 106 ? 7.128 1.971 0.069 1.00 80.81 106 THR A CA 1
ATOM 840 C C . THR A 1 106 ? 5.649 2.291 0.258 1.00 80.81 106 THR A C 1
ATOM 842 O O . THR A 1 106 ? 5.130 3.217 -0.367 1.00 80.81 106 THR A O 1
ATOM 845 N N . PHE A 1 107 ? 4.987 1.549 1.142 1.00 87.62 107 PHE A N 1
ATOM 846 C CA . PHE A 1 107 ? 3.596 1.801 1.493 1.00 87.62 107 PHE A CA 1
ATOM 847 C C . PHE A 1 107 ? 3.464 2.775 2.660 1.00 87.62 107 PHE A C 1
ATOM 849 O O . PHE A 1 107 ? 4.313 2.874 3.549 1.00 87.62 107 PHE A O 1
ATOM 856 N N . TYR A 1 108 ? 2.345 3.478 2.651 1.00 91.38 108 TYR A N 1
ATOM 857 C CA . TYR A 1 108 ? 1.921 4.418 3.666 1.00 91.38 108 TYR A CA 1
ATOM 858 C C . TYR A 1 108 ? 0.530 4.019 4.139 1.00 91.38 108 TYR A C 1
ATOM 860 O O . TYR A 1 108 ? -0.301 3.555 3.354 1.00 91.38 108 TYR A O 1
ATOM 868 N N . ILE A 1 109 ? 0.287 4.228 5.425 1.00 94.75 109 ILE A N 1
ATOM 869 C CA . ILE A 1 109 ? -1.030 4.140 6.033 1.00 94.75 109 ILE A CA 1
ATOM 870 C C . ILE A 1 109 ? -1.580 5.557 6.172 1.00 94.75 109 ILE A C 1
ATOM 872 O O . ILE A 1 109 ? -0.959 6.418 6.798 1.00 94.75 109 ILE A O 1
ATOM 876 N N . LYS A 1 110 ? -2.731 5.804 5.555 1.00 95.88 110 LYS A N 1
ATOM 877 C CA . LYS A 1 110 ? -3.547 6.994 5.767 1.00 95.88 110 LYS A CA 1
ATOM 878 C C . LYS A 1 110 ? -4.652 6.638 6.751 1.00 95.88 110 LYS A C 1
ATOM 880 O O . LYS A 1 110 ? -5.446 5.739 6.482 1.00 95.88 110 LYS A O 1
ATOM 885 N N . THR A 1 111 ? -4.705 7.363 7.856 1.00 96.69 111 THR A N 1
ATOM 886 C CA . THR A 1 111 ? -5.721 7.221 8.895 1.00 96.69 111 THR A CA 1
ATOM 887 C C . THR A 1 111 ? -6.589 8.461 8.891 1.00 96.69 111 THR A C 1
ATOM 889 O O . THR A 1 111 ? -6.113 9.564 9.153 1.00 96.69 111 THR A O 1
ATOM 892 N N . GLU A 1 112 ? -7.864 8.268 8.604 1.00 96.69 112 GLU A N 1
ATOM 893 C CA . GLU A 1 112 ? -8.893 9.294 8.623 1.00 96.69 112 GLU A CA 1
ATOM 894 C C . GLU A 1 112 ? -9.854 8.979 9.771 1.00 96.69 112 GLU A C 1
ATOM 896 O O . GLU A 1 112 ? -10.317 7.845 9.904 1.00 96.69 112 GLU A O 1
ATOM 901 N N . ILE A 1 113 ? -10.145 9.961 10.622 1.00 96.12 113 ILE A N 1
ATOM 902 C CA . ILE A 1 113 ? -10.971 9.785 11.820 1.00 96.12 113 ILE A CA 1
ATOM 903 C C . ILE A 1 113 ? -12.108 10.796 11.800 1.00 96.12 113 ILE A C 1
ATOM 905 O O . ILE A 1 113 ? -11.908 11.997 11.619 1.00 96.12 113 ILE A O 1
ATOM 909 N N . ASP A 1 114 ? -13.304 10.273 12.011 1.00 95.12 114 ASP A N 1
ATOM 910 C CA . ASP A 1 114 ? -14.510 11.015 12.318 1.00 95.12 114 ASP A CA 1
ATOM 911 C C . ASP A 1 114 ? -14.755 10.926 13.833 1.00 95.12 114 ASP A C 1
ATOM 913 O O . ASP A 1 114 ? -15.207 9.887 14.338 1.00 95.12 114 ASP A O 1
ATOM 917 N N . PRO A 1 115 ? -14.410 11.993 14.572 1.00 90.50 115 PRO A N 1
ATOM 918 C CA . PRO A 1 115 ? -14.465 12.000 16.027 1.00 90.50 115 PRO A CA 1
ATOM 919 C C . PRO A 1 115 ? -15.889 12.036 16.591 1.00 90.50 115 PRO A C 1
ATOM 921 O O . PRO A 1 115 ? -16.066 11.771 17.775 1.00 90.50 115 PRO A O 1
ATOM 924 N N . ALA A 1 116 ? -16.882 12.392 15.770 1.00 87.81 116 ALA A N 1
ATOM 925 C CA . ALA A 1 116 ? -18.279 12.525 16.178 1.00 87.81 116 ALA A CA 1
ATOM 926 C C . ALA A 1 116 ? -19.168 11.398 15.622 1.00 87.81 116 ALA A C 1
ATOM 928 O O . ALA A 1 116 ? -20.372 11.398 15.866 1.00 87.81 116 ALA A O 1
ATOM 929 N N . ASN A 1 117 ? -18.589 10.447 14.877 1.00 86.19 117 ASN A N 1
ATOM 930 C CA . ASN A 1 117 ? -19.296 9.330 14.247 1.00 86.19 117 ASN A CA 1
ATOM 931 C C . ASN A 1 117 ? -20.479 9.780 13.353 1.00 86.19 117 ASN A C 1
ATOM 933 O O . ASN A 1 117 ? -21.540 9.159 13.323 1.00 86.19 117 ASN A O 1
ATOM 937 N N . THR A 1 118 ? -20.298 10.888 12.633 1.00 87.31 118 THR A N 1
ATOM 938 C CA . THR A 1 118 ? -21.286 11.519 11.737 1.00 87.31 118 THR A CA 1
ATOM 939 C C . THR A 1 118 ? -21.159 11.106 10.264 1.00 87.31 118 THR A C 1
ATOM 941 O O . THR A 1 118 ? -22.020 11.428 9.451 1.00 87.31 118 THR A O 1
ATOM 944 N N . GLY A 1 119 ? -20.087 10.405 9.896 1.00 84.94 119 GLY A N 1
ATOM 945 C CA . GLY A 1 119 ? -19.646 10.144 8.526 1.00 84.94 119 GLY A CA 1
ATOM 946 C C . GLY A 1 119 ? -18.591 11.126 7.996 1.00 84.94 119 GLY A C 1
ATOM 947 O O . GLY A 1 119 ? -18.046 10.881 6.918 1.00 84.94 119 GLY A O 1
ATOM 948 N N . ASN A 1 120 ? -18.269 12.194 8.737 1.00 91.06 120 ASN A N 1
ATOM 949 C CA . ASN A 1 120 ? -17.341 13.245 8.311 1.00 91.06 120 ASN A CA 1
ATOM 950 C C . ASN A 1 120 ? -15.957 13.077 8.950 1.00 91.06 120 ASN A C 1
ATOM 952 O O . ASN A 1 120 ? -15.759 13.353 10.131 1.00 91.06 120 ASN A O 1
ATOM 956 N N . TYR A 1 121 ? -14.976 12.662 8.150 1.00 92.56 121 TYR A N 1
ATOM 957 C CA . TYR A 1 121 ? -13.602 12.453 8.603 1.00 92.56 121 TYR A CA 1
ATOM 958 C C . TYR A 1 121 ? -12.831 13.777 8.641 1.00 92.56 121 TYR A C 1
ATOM 960 O O . TYR A 1 121 ? -12.329 14.241 7.619 1.00 92.56 121 TYR A O 1
ATOM 968 N N . THR A 1 122 ? -12.760 14.404 9.814 1.00 92.50 122 THR A N 1
ATOM 969 C CA . THR A 1 122 ? -12.131 15.724 9.998 1.00 92.50 122 THR A CA 1
ATOM 970 C C . THR A 1 122 ? -10.654 15.648 10.372 1.00 92.50 122 THR A C 1
ATOM 972 O O . THR A 1 122 ? -9.918 16.611 10.166 1.00 92.50 122 THR A O 1
ATOM 975 N N . ILE A 1 123 ? -10.200 14.513 10.902 1.00 92.19 123 ILE A N 1
ATOM 976 C CA . ILE A 1 123 ? -8.804 14.284 11.278 1.00 92.19 123 ILE A CA 1
ATOM 977 C C . ILE A 1 123 ? -8.184 13.350 10.240 1.00 92.19 123 ILE A C 1
ATOM 979 O O . ILE A 1 123 ? -8.729 12.282 9.974 1.00 92.19 123 ILE A O 1
ATOM 983 N N . SER A 1 124 ? -7.036 13.721 9.673 1.00 93.81 124 SER A N 1
ATOM 984 C CA . SER A 1 124 ? -6.294 12.891 8.719 1.00 93.81 124 SER A CA 1
ATOM 985 C C . SER A 1 124 ? -4.811 12.883 9.066 1.00 93.81 124 SER A C 1
ATOM 987 O O . SER A 1 124 ? -4.218 13.929 9.316 1.00 93.81 124 SER A O 1
ATOM 989 N N . SER A 1 125 ? -4.199 11.705 9.032 1.00 93.12 125 SER A N 1
ATOM 990 C CA . SER A 1 125 ? -2.760 11.512 9.201 1.00 93.12 125 SER A CA 1
ATOM 991 C C . SER A 1 125 ? -2.251 10.495 8.190 1.00 93.12 125 SER A C 1
ATOM 993 O O . SER A 1 125 ? -2.968 9.564 7.830 1.00 93.12 125 SER A O 1
ATOM 995 N N . ILE A 1 126 ? -1.017 10.673 7.723 1.00 93.25 126 ILE A N 1
ATOM 996 C CA . ILE A 1 126 ? -0.341 9.724 6.839 1.00 93.25 126 ILE A CA 1
ATOM 997 C C . ILE A 1 126 ? 0.998 9.370 7.468 1.00 93.25 126 ILE A C 1
ATOM 999 O O . ILE A 1 126 ? 1.740 10.241 7.915 1.00 93.25 126 ILE A O 1
ATOM 1003 N N . SER A 1 127 ? 1.310 8.081 7.531 1.00 91.06 127 SER A N 1
ATOM 1004 C CA . SER A 1 127 ? 2.563 7.574 8.086 1.00 91.06 127 SER A CA 1
ATOM 1005 C C . SER A 1 127 ? 3.133 6.482 7.195 1.00 91.06 127 SER A C 1
ATOM 1007 O O . SER A 1 127 ? 2.395 5.703 6.596 1.00 91.06 127 SER A O 1
ATOM 1009 N N . LYS A 1 128 ? 4.461 6.419 7.086 1.00 88.88 128 LYS A N 1
ATOM 1010 C CA . LYS A 1 128 ? 5.142 5.358 6.339 1.00 88.88 128 LYS A CA 1
ATOM 1011 C C . LYS A 1 128 ? 5.042 4.038 7.105 1.00 88.88 128 LYS A C 1
ATOM 1013 O O . LYS A 1 128 ? 5.299 4.003 8.306 1.00 88.88 128 LYS A O 1
ATOM 1018 N N . ILE A 1 129 ? 4.724 2.953 6.406 1.00 87.25 129 ILE A N 1
ATOM 1019 C CA . ILE A 1 129 ? 4.782 1.600 6.961 1.00 87.25 129 ILE A CA 1
ATOM 1020 C C . ILE A 1 129 ? 6.241 1.142 6.867 1.00 87.25 129 ILE A C 1
ATOM 1022 O O . ILE A 1 129 ? 6.767 0.942 5.774 1.00 87.25 129 ILE A O 1
ATOM 1026 N N . LEU A 1 130 ? 6.923 1.049 8.012 1.00 75.38 130 LEU A N 1
ATOM 1027 C CA . LEU A 1 130 ? 8.351 0.695 8.071 1.00 75.38 130 LEU A CA 1
ATOM 1028 C C . LEU A 1 130 ? 8.597 -0.817 7.998 1.00 75.38 130 LEU A C 1
ATOM 1030 O O . LEU A 1 130 ? 9.631 -1.239 7.489 1.00 75.38 130 LEU A O 1
ATOM 1034 N N . SER A 1 131 ? 7.628 -1.612 8.449 1.00 68.00 131 SER A N 1
ATOM 1035 C CA . SER A 1 131 ? 7.655 -3.070 8.383 1.00 68.00 131 SER A CA 1
ATOM 1036 C C . SER A 1 131 ? 6.275 -3.566 7.983 1.00 68.00 131 SER A C 1
ATOM 1038 O O . SER A 1 131 ? 5.283 -3.249 8.636 1.00 68.00 131 SER A O 1
ATOM 1040 N N . VAL A 1 132 ? 6.215 -4.336 6.903 1.00 64.81 132 VAL A N 1
ATOM 1041 C CA . VAL A 1 132 ? 5.012 -5.080 6.516 1.00 64.81 132 VAL A CA 1
ATOM 1042 C C . VAL A 1 132 ? 4.967 -6.387 7.315 1.00 64.81 132 VAL A C 1
ATOM 1044 O O . VAL A 1 132 ? 6.035 -6.889 7.682 1.00 64.81 132 VAL A O 1
ATOM 1047 N N . PRO A 1 133 ? 3.785 -6.954 7.615 1.00 57.88 133 PRO A N 1
ATOM 1048 C CA . PRO A 1 133 ? 3.693 -8.197 8.374 1.00 57.88 133 PRO A CA 1
ATOM 1049 C C . PRO A 1 133 ? 4.556 -9.286 7.732 1.00 57.88 133 PRO A C 1
ATOM 1051 O O . PRO A 1 133 ? 4.360 -9.657 6.575 1.00 57.88 133 PRO A O 1
ATOM 1054 N N . TYR A 1 134 ? 5.534 -9.780 8.493 1.00 45.56 134 TYR A N 1
ATOM 1055 C CA . TYR A 1 134 ? 6.580 -10.701 8.033 1.00 45.56 134 TYR A CA 1
ATOM 1056 C C . TYR A 1 134 ? 6.015 -11.980 7.389 1.00 45.56 134 TYR A C 1
ATOM 1058 O O . TYR A 1 134 ? 6.634 -12.560 6.505 1.00 45.56 134 TYR A O 1
ATOM 1066 N N . ALA A 1 135 ? 4.800 -12.379 7.766 1.00 49.19 135 ALA A N 1
ATOM 1067 C CA . ALA A 1 135 ? 4.147 -13.571 7.246 1.00 49.19 135 ALA A CA 1
ATOM 1068 C C . ALA A 1 135 ? 3.469 -13.377 5.864 1.00 49.19 135 ALA A C 1
ATOM 1070 O O . ALA A 1 135 ? 3.304 -14.352 5.142 1.00 49.19 135 ALA A O 1
ATOM 1071 N N . LEU A 1 136 ? 3.193 -12.138 5.423 1.00 48.53 136 LEU A N 1
ATOM 1072 C CA . LEU A 1 136 ? 2.805 -11.834 4.028 1.00 48.53 136 LEU A CA 1
ATOM 1073 C C . LEU A 1 136 ? 4.020 -11.648 3.104 1.00 48.53 136 LEU A C 1
ATOM 1075 O O . LEU A 1 136 ? 3.892 -11.718 1.885 1.00 48.53 136 LEU A O 1
ATOM 1079 N N . ARG A 1 137 ? 5.211 -11.440 3.681 1.00 48.34 137 ARG A N 1
ATOM 1080 C CA . ARG A 1 137 ? 6.485 -11.352 2.952 1.00 48.34 137 ARG A CA 1
ATOM 1081 C C . ARG A 1 137 ? 6.997 -12.723 2.484 1.00 48.34 137 ARG A C 1
ATOM 1083 O O . ARG A 1 137 ? 7.865 -12.766 1.622 1.00 48.34 137 ARG A O 1
ATOM 1090 N N . ALA A 1 138 ? 6.465 -13.819 3.035 1.00 41.12 138 ALA A N 1
ATOM 1091 C CA . ALA A 1 138 ? 6.900 -15.185 2.733 1.00 41.12 138 ALA A CA 1
ATOM 1092 C C . ALA A 1 138 ? 5.950 -15.966 1.804 1.00 41.12 138 ALA A C 1
ATOM 1094 O O . ALA A 1 138 ? 6.402 -16.888 1.134 1.00 41.12 138 ALA A O 1
ATOM 1095 N N . GLU A 1 139 ? 4.661 -15.608 1.725 1.00 42.41 139 GLU A N 1
ATOM 1096 C CA . GLU A 1 139 ? 3.687 -16.331 0.882 1.00 42.41 139 GLU A CA 1
ATOM 1097 C C . GLU A 1 139 ? 3.589 -15.774 -0.551 1.00 42.41 139 GLU A C 1
ATOM 1099 O O . GLU A 1 139 ? 3.109 -16.449 -1.458 1.00 42.41 139 GLU A O 1
ATOM 1104 N N . ARG A 1 140 ? 4.094 -14.557 -0.795 1.00 47.31 140 ARG A N 1
ATOM 1105 C CA . ARG A 1 140 ? 4.178 -13.965 -2.138 1.00 47.31 140 ARG A CA 1
ATOM 1106 C C . ARG A 1 140 ? 5.582 -13.443 -2.402 1.00 47.31 140 ARG A C 1
ATOM 1108 O O . ARG A 1 140 ? 5.852 -12.253 -2.265 1.00 47.31 140 ARG A O 1
ATOM 1115 N N . SER A 1 141 ? 6.471 -14.361 -2.766 1.00 42.00 141 SER A N 1
ATOM 1116 C CA . SER A 1 141 ? 7.714 -14.030 -3.462 1.00 42.00 141 SER A CA 1
ATOM 1117 C C . SER A 1 141 ? 7.375 -13.208 -4.715 1.00 42.00 141 SER A C 1
ATOM 1119 O O . SER A 1 141 ? 6.764 -13.734 -5.635 1.00 42.00 141 SER A O 1
ATOM 1121 N N . ASP A 1 142 ? 7.723 -11.922 -4.700 1.00 48.31 142 ASP A N 1
ATOM 1122 C CA . ASP A 1 142 ? 7.971 -11.041 -5.852 1.00 48.31 142 ASP A CA 1
ATOM 1123 C C . ASP A 1 142 ? 7.016 -11.090 -7.057 1.00 48.31 142 ASP A C 1
ATOM 1125 O O . ASP A 1 142 ? 7.406 -11.468 -8.152 1.00 48.31 142 ASP A O 1
ATOM 1129 N N . ASN A 1 143 ? 5.796 -10.560 -6.904 1.00 59.09 143 ASN A N 1
ATOM 1130 C CA . ASN A 1 143 ? 4.928 -10.226 -8.043 1.00 59.09 143 ASN A CA 1
ATOM 1131 C C . ASN A 1 143 ? 4.486 -8.751 -7.965 1.00 59.09 143 ASN A C 1
ATOM 1133 O O . ASN A 1 143 ? 3.502 -8.398 -7.311 1.00 59.09 143 ASN A O 1
ATOM 1137 N N . GLY A 1 144 ? 5.270 -7.879 -8.603 1.00 70.25 144 GLY A N 1
ATOM 1138 C CA . GLY A 1 144 ? 5.134 -6.420 -8.639 1.00 70.25 144 GLY A CA 1
ATOM 1139 C C . GLY A 1 144 ? 6.061 -5.820 -9.703 1.00 70.25 144 GLY A C 1
ATOM 1140 O O . GLY A 1 144 ? 6.742 -6.565 -10.402 1.00 70.25 144 GLY A O 1
ATOM 1141 N N . ILE A 1 145 ? 6.051 -4.491 -9.874 1.00 74.62 145 ILE A N 1
ATOM 1142 C CA . ILE A 1 145 ? 6.882 -3.783 -10.869 1.00 74.62 145 ILE A CA 1
ATOM 1143 C C . ILE A 1 145 ? 8.333 -4.282 -10.793 1.00 74.62 145 ILE A C 1
ATOM 1145 O O . ILE A 1 145 ? 8.978 -4.145 -9.759 1.00 74.62 145 ILE A O 1
ATOM 1149 N N . VAL A 1 146 ? 8.823 -4.844 -11.897 1.00 80.06 146 VAL A N 1
ATOM 1150 C CA . VAL A 1 146 ? 10.178 -5.392 -12.029 1.00 80.06 146 VAL A CA 1
ATOM 1151 C C . VAL A 1 146 ? 11.177 -4.257 -12.201 1.00 80.06 146 VAL A C 1
ATOM 1153 O O . VAL A 1 146 ? 12.175 -4.175 -11.491 1.00 80.06 146 VAL A O 1
ATOM 1156 N N . ALA A 1 147 ? 10.890 -3.357 -13.139 1.00 86.00 147 ALA A N 1
ATOM 1157 C CA . ALA A 1 147 ? 11.716 -2.199 -13.422 1.00 86.00 147 ALA A CA 1
ATOM 1158 C C . ALA A 1 147 ? 10.902 -1.119 -14.133 1.00 86.00 147 ALA A C 1
ATOM 1160 O O . ALA A 1 147 ? 9.942 -1.403 -14.852 1.00 86.00 147 ALA A O 1
ATOM 1161 N N . TYR A 1 148 ? 11.318 0.129 -13.966 1.00 88.00 148 TYR A N 1
ATOM 1162 C CA . TYR A 1 148 ? 10.863 1.237 -14.798 1.00 88.00 148 TYR A CA 1
ATOM 1163 C C . TYR A 1 148 ? 12.018 2.198 -15.029 1.00 88.00 148 TYR A C 1
ATOM 1165 O O . TYR A 1 148 ? 12.870 2.368 -14.155 1.00 88.00 148 TYR A O 1
ATOM 1173 N N . GLY A 1 149 ? 12.028 2.868 -16.175 1.00 89.94 149 GLY A N 1
ATOM 1174 C CA . GLY A 1 149 ? 13.087 3.812 -16.501 1.00 89.94 149 GLY A CA 1
ATOM 1175 C C . GLY A 1 149 ? 12.678 4.840 -17.541 1.00 89.94 149 GLY A C 1
ATOM 1176 O O . GLY A 1 149 ? 11.796 4.590 -18.358 1.00 89.94 149 GLY A O 1
ATOM 1177 N N . LEU A 1 150 ? 13.334 5.998 -17.496 1.00 90.69 150 LEU A N 1
ATOM 1178 C CA . LEU A 1 150 ? 13.342 7.020 -18.534 1.00 90.69 150 LEU A CA 1
ATOM 1179 C C . LEU A 1 150 ? 14.720 7.003 -19.189 1.00 90.69 150 LEU A C 1
ATOM 1181 O O . LEU A 1 150 ? 15.724 7.278 -18.531 1.00 90.69 150 LEU A O 1
ATOM 1185 N N . ILE A 1 151 ? 14.748 6.674 -20.472 1.00 92.19 151 ILE A N 1
ATOM 1186 C CA . ILE A 1 151 ? 15.955 6.478 -21.264 1.00 92.19 151 ILE A CA 1
ATOM 1187 C C . ILE A 1 151 ? 16.034 7.595 -22.289 1.00 92.19 151 ILE A C 1
ATOM 1189 O O . ILE A 1 151 ? 15.075 7.833 -23.025 1.00 92.19 151 ILE A O 1
ATOM 1193 N N . ASP A 1 152 ? 17.157 8.303 -22.314 1.00 90.38 152 ASP A N 1
ATOM 1194 C CA . ASP A 1 152 ? 17.409 9.307 -23.335 1.00 90.38 152 ASP A CA 1
ATOM 1195 C C . ASP A 1 152 ? 17.693 8.656 -24.695 1.00 90.38 152 ASP A C 1
ATOM 1197 O O . ASP A 1 152 ? 18.018 7.473 -24.804 1.00 90.38 152 ASP A O 1
ATOM 1201 N N . SER A 1 153 ? 17.582 9.445 -25.758 1.00 87.69 153 SER A N 1
ATOM 1202 C CA . SER A 1 153 ? 17.794 8.991 -27.131 1.00 87.69 153 SER A CA 1
ATOM 1203 C C . SER A 1 153 ? 19.189 8.394 -27.360 1.00 87.69 153 SER A C 1
ATOM 1205 O O . SER A 1 153 ? 19.352 7.532 -28.223 1.00 87.69 153 SER A O 1
ATOM 1207 N N . ASP A 1 154 ? 20.199 8.766 -26.575 1.00 87.94 154 ASP A N 1
ATOM 1208 C CA . ASP A 1 154 ? 21.555 8.209 -26.626 1.00 87.94 154 ASP A CA 1
ATOM 1209 C C . ASP A 1 154 ? 21.729 6.899 -25.826 1.00 87.94 154 ASP A C 1
ATOM 1211 O O . ASP A 1 154 ? 22.759 6.242 -25.960 1.00 87.94 154 ASP A O 1
ATOM 1215 N N . GLY A 1 155 ? 20.708 6.465 -25.081 1.00 89.50 155 GLY A N 1
ATOM 1216 C CA . GLY A 1 155 ? 20.743 5.288 -24.211 1.00 89.50 155 GLY A CA 1
ATOM 1217 C C . GLY A 1 155 ? 21.075 5.594 -22.748 1.00 89.50 155 GLY A C 1
ATOM 1218 O O . GLY A 1 155 ? 21.068 4.675 -21.929 1.00 89.50 155 GLY A O 1
ATOM 1219 N N . THR A 1 156 ? 21.328 6.856 -22.393 1.00 90.88 156 THR A N 1
ATOM 1220 C CA . THR A 1 156 ? 21.577 7.282 -21.012 1.00 90.88 156 THR A CA 1
ATOM 1221 C C . THR A 1 156 ? 20.326 7.093 -20.153 1.00 90.88 156 THR A C 1
ATOM 1223 O O . THR A 1 156 ? 19.220 7.484 -20.529 1.00 90.88 156 THR A O 1
ATOM 1226 N N . VAL A 1 157 ? 20.490 6.516 -18.961 1.00 91.62 157 VAL A N 1
ATOM 1227 C CA . VAL A 1 157 ? 19.403 6.389 -17.980 1.00 91.62 157 VAL A CA 1
ATOM 1228 C C . VAL A 1 157 ? 19.227 7.724 -17.256 1.00 91.62 157 VAL A C 1
ATOM 1230 O O . VAL A 1 157 ? 20.095 8.135 -16.491 1.00 91.62 157 VAL A O 1
ATOM 1233 N N . LEU A 1 158 ? 18.098 8.398 -17.477 1.00 87.38 158 LEU A N 1
ATOM 1234 C CA . LEU A 1 158 ? 17.783 9.690 -16.854 1.00 87.38 158 LEU A CA 1
ATOM 1235 C C . LEU A 1 158 ? 17.083 9.535 -15.497 1.00 87.38 158 LEU A C 1
ATOM 1237 O O . LEU A 1 158 ? 17.250 10.369 -14.611 1.00 87.38 158 LEU A O 1
ATOM 1241 N N . ALA A 1 159 ? 16.277 8.484 -15.339 1.00 86.00 159 ALA A N 1
ATOM 1242 C CA . ALA A 1 159 ? 15.599 8.125 -14.093 1.00 86.00 159 ALA A CA 1
ATOM 1243 C C . ALA A 1 159 ? 15.165 6.654 -14.141 1.00 86.00 159 ALA A C 1
ATOM 1245 O O . ALA A 1 159 ? 14.946 6.119 -15.226 1.00 86.00 159 ALA A O 1
ATOM 1246 N N . GLY A 1 160 ? 14.984 6.003 -12.991 1.00 84.31 160 GLY A N 1
ATOM 1247 C CA . GLY A 1 160 ? 14.433 4.648 -12.943 1.00 84.31 160 GLY A CA 1
ATOM 1248 C C . GLY A 1 160 ? 14.640 3.921 -11.617 1.00 84.31 160 GLY A C 1
ATOM 1249 O O . GLY A 1 160 ? 15.306 4.426 -10.717 1.00 84.31 160 GLY A O 1
ATOM 1250 N N . SER A 1 161 ? 14.057 2.727 -11.513 1.00 78.81 161 SER A N 1
ATOM 1251 C CA . SER A 1 161 ? 14.247 1.766 -10.418 1.00 78.81 161 SER A CA 1
ATOM 1252 C C . SER A 1 161 ? 14.198 0.330 -10.958 1.00 78.81 161 SER A C 1
ATOM 1254 O O . SER A 1 161 ? 13.756 0.107 -12.085 1.00 78.81 161 SER A O 1
ATOM 1256 N N . GLY A 1 162 ? 14.638 -0.647 -10.160 1.00 74.69 162 GLY A N 1
ATOM 1257 C CA . GLY A 1 162 ? 14.627 -2.073 -10.530 1.00 74.69 162 GLY A CA 1
ATOM 1258 C C . GLY A 1 162 ? 15.975 -2.649 -10.972 1.00 74.69 162 GLY A C 1
ATOM 1259 O O . GLY A 1 162 ? 16.004 -3.678 -11.633 1.00 74.69 162 GLY A O 1
ATOM 1260 N N . ASN A 1 163 ? 17.093 -1.996 -10.620 1.00 81.44 163 ASN A N 1
ATOM 1261 C CA . ASN A 1 163 ? 18.464 -2.471 -10.879 1.00 81.44 163 ASN A CA 1
ATOM 1262 C C . ASN A 1 163 ? 18.670 -2.991 -12.320 1.00 81.44 163 ASN A C 1
ATOM 1264 O O . ASN A 1 163 ? 19.105 -4.126 -12.532 1.00 81.44 163 ASN A O 1
ATOM 1268 N N . PHE A 1 164 ? 18.308 -2.164 -13.301 1.00 88.25 164 PHE A N 1
ATOM 1269 C CA . PHE A 1 164 ? 18.474 -2.458 -14.720 1.00 88.25 164 PHE A CA 1
ATOM 1270 C C . PHE A 1 164 ? 19.663 -1.698 -15.318 1.00 88.25 164 PHE A C 1
ATOM 1272 O O . PHE A 1 164 ? 20.138 -0.702 -14.772 1.00 88.25 164 PHE A O 1
ATOM 1279 N N . THR A 1 165 ? 20.117 -2.158 -16.474 1.00 90.69 165 THR A N 1
ATOM 1280 C CA . THR A 1 165 ? 21.136 -1.527 -17.312 1.00 90.69 165 THR A CA 1
ATOM 1281 C C . THR A 1 165 ? 20.578 -1.306 -18.709 1.00 90.69 165 THR A C 1
ATOM 1283 O O . THR A 1 165 ? 19.669 -2.016 -19.138 1.00 90.69 165 THR A O 1
ATOM 1286 N N . VAL A 1 166 ? 21.108 -0.306 -19.413 1.00 92.62 166 VAL A N 1
ATOM 1287 C CA . VAL A 1 166 ? 20.742 -0.024 -20.803 1.00 92.62 166 VAL A CA 1
ATOM 1288 C C . VAL A 1 166 ? 21.991 -0.026 -21.661 1.00 92.62 166 VAL A C 1
ATOM 1290 O O . VAL A 1 166 ? 22.985 0.619 -21.334 1.00 92.62 166 VAL A O 1
ATOM 1293 N N . GLN A 1 167 ? 21.928 -0.751 -22.769 1.00 90.62 167 GLN A N 1
ATOM 1294 C CA . GLN A 1 167 ? 22.929 -0.732 -23.822 1.00 90.62 167 GLN A CA 1
ATOM 1295 C C . GLN A 1 167 ? 22.255 -0.338 -25.128 1.00 90.62 167 GLN A C 1
ATOM 1297 O O . GLN A 1 167 ? 21.244 -0.913 -25.521 1.00 90.62 167 GLN A O 1
ATOM 1302 N N . LYS A 1 168 ? 22.826 0.639 -25.821 1.00 87.75 168 LYS A N 1
ATOM 1303 C CA . LYS A 1 168 ? 22.383 1.053 -27.150 1.00 87.75 168 LYS A CA 1
ATOM 1304 C C . LYS A 1 168 ? 23.394 0.567 -28.179 1.00 87.75 168 LYS A C 1
ATOM 1306 O O . LYS A 1 168 ? 24.596 0.728 -27.975 1.00 87.75 168 LYS A O 1
ATOM 1311 N N . THR A 1 169 ? 22.928 0.003 -29.291 1.00 79.44 169 THR A N 1
ATOM 1312 C CA . THR A 1 169 ? 23.824 -0.278 -30.423 1.00 79.44 169 THR A CA 1
ATOM 1313 C C . THR A 1 169 ? 23.927 0.929 -31.351 1.00 79.44 169 THR A C 1
ATOM 1315 O O . THR A 1 169 ? 22.955 1.650 -31.581 1.00 79.44 169 THR A O 1
ATOM 1318 N N . SER A 1 170 ? 25.118 1.138 -31.906 1.00 66.69 170 SER A N 1
ATOM 1319 C CA . SER A 1 170 ? 25.399 2.164 -32.913 1.00 66.69 170 SER A CA 1
ATOM 1320 C C . SER A 1 170 ? 25.273 1.652 -34.354 1.00 66.69 170 SER A C 1
ATOM 1322 O O . SER A 1 170 ? 25.463 2.423 -35.294 1.00 66.69 170 SER A O 1
ATOM 1324 N N . LEU A 1 171 ? 24.935 0.373 -34.560 1.00 57.25 171 LEU A N 1
ATOM 1325 C CA . LEU A 1 171 ? 24.738 -0.190 -35.898 1.00 57.25 171 LEU A CA 1
ATOM 1326 C C . LEU A 1 171 ? 23.437 0.349 -36.535 1.00 57.25 171 LEU A C 1
ATOM 1328 O O . LEU A 1 171 ? 22.392 0.392 -35.890 1.00 57.25 171 LEU A O 1
ATOM 1332 N N . PHE A 1 172 ? 23.510 0.748 -37.812 1.00 54.31 172 PHE A N 1
ATOM 1333 C CA . PHE A 1 172 ? 22.377 1.162 -38.665 1.00 54.31 172 PHE A CA 1
ATOM 1334 C C . PHE A 1 172 ? 21.506 2.330 -38.151 1.00 54.31 172 PHE A C 1
ATOM 1336 O O . PHE A 1 172 ? 20.284 2.269 -38.227 1.00 54.31 172 PHE A O 1
ATOM 1343 N N . GLY A 1 173 ? 22.102 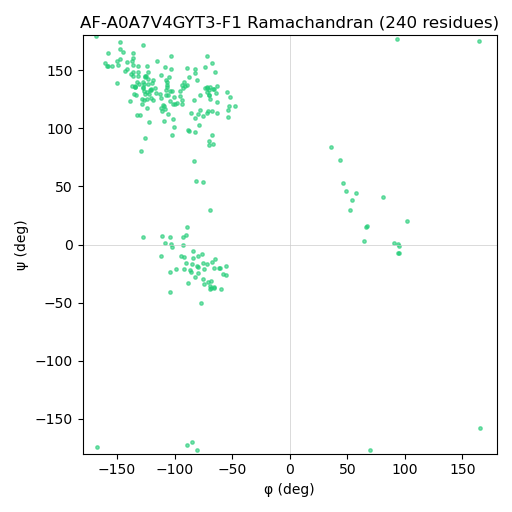3.415 -37.645 1.00 58.62 173 GLY A N 1
ATOM 1344 C CA . GLY A 1 173 ? 21.349 4.648 -37.335 1.00 58.62 173 GLY A CA 1
ATOM 1345 C C . GLY A 1 173 ? 20.781 4.738 -35.912 1.00 58.62 173 GLY A C 1
ATOM 1346 O O . GLY A 1 173 ? 20.213 5.760 -35.544 1.00 58.62 173 GLY A O 1
ATOM 1347 N N . GLY A 1 174 ? 21.023 3.727 -35.066 1.00 64.25 174 GLY A N 1
ATOM 1348 C CA . GLY A 1 174 ? 21.030 3.900 -33.609 1.00 64.25 174 GLY A CA 1
ATOM 1349 C C . GLY A 1 174 ? 19.669 3.915 -32.911 1.00 64.25 174 GLY A C 1
ATOM 1350 O O . GLY A 1 174 ? 19.480 4.700 -31.992 1.00 64.25 174 GLY A O 1
ATOM 1351 N N . GLY A 1 175 ? 18.719 3.065 -33.286 1.00 72.38 175 GLY A N 1
ATOM 1352 C CA . GLY A 1 175 ? 17.415 2.981 -32.606 1.00 72.38 175 GLY A CA 1
ATOM 1353 C C . GLY A 1 175 ? 17.160 1.707 -31.812 1.00 72.38 175 GLY A C 1
ATOM 1354 O O . GLY A 1 175 ? 16.029 1.515 -31.380 1.00 72.38 175 GLY A O 1
ATOM 1355 N N . LEU A 1 176 ? 18.159 0.829 -31.653 1.00 87.56 176 LEU A N 1
ATOM 1356 C CA . LEU A 1 176 ? 18.016 -0.431 -30.920 1.00 87.56 176 LEU A CA 1
ATOM 1357 C C . LEU A 1 176 ? 18.623 -0.315 -29.513 1.00 87.56 176 LEU A C 1
ATOM 1359 O O . LEU A 1 176 ? 19.822 -0.063 -29.349 1.00 87.56 176 LEU A O 1
ATOM 1363 N N . TYR A 1 177 ? 17.775 -0.550 -28.515 1.00 91.50 177 TYR A N 1
ATOM 1364 C CA . TYR A 1 177 ? 18.094 -0.500 -27.093 1.00 91.50 177 TYR A CA 1
ATOM 1365 C C . TYR A 1 177 ? 17.892 -1.882 -26.477 1.00 91.50 177 TYR A C 1
ATOM 1367 O O . TYR A 1 177 ? 16.871 -2.534 -26.709 1.00 91.50 177 TYR A O 1
ATOM 1375 N N . TYR A 1 178 ? 18.856 -2.311 -25.672 1.00 91.56 178 TYR A N 1
ATOM 1376 C CA . TYR A 1 178 ? 18.769 -3.481 -24.815 1.00 91.56 178 TYR A CA 1
ATOM 1377 C C . TYR A 1 178 ? 18.678 -3.022 -23.367 1.00 91.56 178 TYR A C 1
ATOM 1379 O O . TYR A 1 178 ? 19.581 -2.347 -22.876 1.00 91.56 178 TYR A O 1
ATOM 1387 N N . VAL A 1 179 ? 17.584 -3.371 -22.700 1.00 91.38 179 VAL A N 1
ATOM 1388 C CA . VAL A 1 179 ? 17.380 -3.100 -21.278 1.00 91.38 179 VAL A CA 1
ATOM 1389 C C . VAL A 1 179 ? 17.437 -4.429 -20.548 1.00 91.38 179 VAL A C 1
ATOM 1391 O O . VAL A 1 179 ? 16.620 -5.299 -20.836 1.00 91.38 179 VAL A O 1
ATOM 1394 N N . SER A 1 180 ? 18.376 -4.590 -19.617 1.00 88.88 180 SER A N 1
ATOM 1395 C CA . SER A 1 180 ? 18.553 -5.837 -18.864 1.00 88.88 180 SER A CA 1
ATOM 1396 C C . SER A 1 180 ? 18.468 -5.653 -17.359 1.00 88.88 180 SER A C 1
ATOM 1398 O O . SER A 1 180 ? 18.966 -4.661 -16.837 1.00 88.88 180 SER A O 1
ATOM 1400 N N . TRP A 1 181 ? 17.872 -6.612 -16.652 1.00 83.00 181 TRP A N 1
ATOM 1401 C CA . TRP A 1 181 ? 17.780 -6.627 -15.187 1.00 83.00 181 TRP A CA 1
ATOM 1402 C C . TRP A 1 181 ? 18.948 -7.407 -14.581 1.00 83.00 181 TRP A C 1
ATOM 1404 O O . TRP A 1 181 ? 19.248 -8.516 -15.013 1.00 83.00 181 TRP A O 1
ATOM 1414 N N . ASN A 1 182 ? 19.575 -6.858 -13.538 1.00 70.00 182 ASN A N 1
ATOM 1415 C CA . ASN A 1 182 ? 20.731 -7.487 -12.887 1.00 70.00 182 ASN A CA 1
ATOM 1416 C C . ASN A 1 182 ? 20.350 -8.545 -11.832 1.00 70.00 182 ASN A C 1
ATOM 1418 O O . ASN A 1 182 ? 21.221 -9.265 -11.351 1.00 70.00 182 ASN A O 1
ATOM 1422 N N . ASN A 1 183 ? 19.076 -8.634 -11.432 1.00 65.81 183 ASN A N 1
ATOM 1423 C CA . ASN A 1 183 ? 18.588 -9.647 -10.495 1.00 65.81 183 ASN A CA 1
ATOM 1424 C C . ASN A 1 183 ? 17.308 -10.289 -11.040 1.00 65.81 183 ASN A C 1
ATOM 1426 O O . ASN A 1 183 ? 16.273 -9.636 -11.121 1.00 65.81 183 ASN A O 1
ATOM 1430 N N . THR A 1 184 ? 17.400 -11.562 -11.417 1.00 61.88 184 THR A N 1
ATOM 1431 C CA . THR A 1 184 ? 16.314 -12.335 -12.038 1.00 61.88 184 THR A CA 1
ATOM 1432 C C . THR A 1 184 ? 15.634 -13.306 -11.079 1.00 61.88 184 THR A C 1
ATOM 1434 O O . THR A 1 184 ? 14.706 -14.014 -11.470 1.00 61.88 184 THR A O 1
ATOM 1437 N N . SER A 1 185 ? 16.067 -13.346 -9.815 1.00 61.59 185 SER A N 1
ATOM 1438 C CA . SER A 1 185 ? 15.466 -14.219 -8.812 1.00 61.59 185 SER A CA 1
ATOM 1439 C C . SER A 1 185 ? 14.008 -13.818 -8.582 1.00 61.59 185 SER A C 1
ATOM 1441 O O . SER A 1 185 ? 13.748 -12.737 -8.067 1.00 61.59 185 SER A O 1
ATOM 1443 N N . GLY A 1 186 ? 13.069 -14.691 -8.960 1.00 60.66 186 GLY A N 1
ATOM 1444 C CA . GLY A 1 186 ? 11.627 -14.473 -8.788 1.00 60.66 186 GLY A CA 1
ATOM 1445 C C . GLY A 1 186 ? 10.897 -13.864 -9.992 1.00 60.66 186 GLY A C 1
ATOM 1446 O O . GLY A 1 186 ? 9.687 -13.679 -9.915 1.00 60.66 186 GLY A O 1
ATOM 1447 N N . ILE A 1 187 ? 11.581 -13.585 -11.108 1.00 70.56 187 ILE A N 1
ATOM 1448 C CA . ILE A 1 187 ? 10.943 -13.062 -12.327 1.00 70.56 187 ILE A CA 1
ATOM 1449 C C . ILE A 1 187 ? 10.573 -14.217 -13.267 1.00 70.56 187 ILE A C 1
ATOM 1451 O O . ILE A 1 187 ? 11.447 -14.951 -13.727 1.00 70.56 187 ILE A O 1
ATOM 1455 N N . ASP A 1 188 ? 9.287 -14.351 -13.598 1.00 71.44 188 ASP A N 1
ATOM 1456 C CA . ASP A 1 188 ? 8.825 -15.241 -14.669 1.00 71.44 188 ASP A CA 1
ATOM 1457 C C . ASP A 1 188 ? 8.824 -14.483 -16.005 1.00 71.44 188 ASP A C 1
ATOM 1459 O O . ASP A 1 188 ? 7.899 -13.732 -16.329 1.00 71.44 188 ASP A O 1
ATOM 1463 N N . ASN A 1 189 ? 9.883 -14.671 -16.798 1.00 68.31 189 ASN A N 1
ATOM 1464 C CA . ASN A 1 189 ? 10.067 -13.961 -18.068 1.00 68.31 189 ASN A CA 1
ATOM 1465 C C . ASN A 1 189 ? 8.967 -14.247 -19.102 1.00 68.31 189 ASN A C 1
ATOM 1467 O O . ASN A 1 189 ? 8.750 -13.431 -19.997 1.00 68.31 189 ASN A O 1
ATOM 1471 N N . ASN A 1 190 ? 8.229 -15.354 -18.960 1.00 71.19 190 ASN A N 1
ATOM 1472 C CA . ASN A 1 190 ? 7.132 -15.698 -19.865 1.00 71.19 190 ASN A CA 1
ATOM 1473 C C . ASN A 1 190 ? 5.841 -14.932 -19.568 1.00 71.19 190 ASN A C 1
ATOM 1475 O O . ASN A 1 190 ? 4.899 -14.992 -20.359 1.00 71.19 190 ASN A O 1
ATOM 1479 N N . LYS A 1 191 ? 5.781 -14.226 -18.439 1.00 74.69 191 LYS A N 1
ATOM 1480 C CA . LYS A 1 191 ? 4.592 -13.483 -18.016 1.00 74.69 191 LYS A CA 1
ATOM 1481 C C . LYS A 1 191 ? 4.782 -11.980 -18.052 1.00 74.69 191 LYS A C 1
ATOM 1483 O O . LYS A 1 191 ? 3.801 -11.255 -17.933 1.00 74.69 191 LYS A O 1
ATOM 1488 N N . LEU A 1 192 ? 6.009 -11.505 -18.254 1.00 79.94 192 LEU A N 1
ATOM 1489 C CA . LEU A 1 192 ? 6.321 -10.084 -18.243 1.00 79.94 192 LEU A CA 1
ATOM 1490 C C . LEU A 1 192 ? 5.444 -9.289 -19.211 1.00 79.94 192 LEU A C 1
ATOM 1492 O O . LEU A 1 192 ? 5.344 -9.593 -20.399 1.00 79.94 192 LEU A O 1
ATOM 1496 N N . ILE A 1 193 ? 4.877 -8.199 -18.704 1.00 81.38 193 ILE A N 1
ATOM 1497 C CA . ILE A 1 193 ? 4.288 -7.157 -19.538 1.00 81.38 193 ILE A CA 1
ATOM 1498 C C . ILE A 1 193 ? 5.260 -5.985 -19.541 1.00 81.38 193 ILE A C 1
ATOM 1500 O O . ILE A 1 193 ? 5.611 -5.447 -18.489 1.00 81.38 193 ILE A O 1
ATOM 1504 N N . VAL A 1 194 ? 5.675 -5.585 -20.742 1.00 86.81 194 VAL A N 1
ATOM 1505 C CA . VAL A 1 194 ? 6.534 -4.423 -20.972 1.00 86.81 194 VAL A CA 1
ATOM 1506 C C . VAL A 1 194 ? 5.712 -3.347 -21.667 1.00 86.81 194 VAL A C 1
ATOM 1508 O O . VAL A 1 194 ? 5.279 -3.518 -22.805 1.00 86.81 194 VAL A O 1
ATOM 1511 N N . SER A 1 195 ? 5.501 -2.231 -20.978 1.00 86.88 195 SER A N 1
ATOM 1512 C CA . SER A 1 195 ? 4.953 -1.012 -21.564 1.00 86.88 195 SER A CA 1
ATOM 1513 C C . SER A 1 195 ? 6.099 -0.095 -21.968 1.00 86.88 195 SER A C 1
ATOM 1515 O O . SER A 1 195 ? 7.017 0.120 -21.178 1.00 86.88 195 SER A O 1
ATOM 1517 N N . ILE A 1 196 ? 6.049 0.440 -23.188 1.00 88.75 196 ILE A N 1
ATOM 1518 C CA . ILE A 1 196 ? 7.052 1.358 -23.733 1.00 88.75 196 ILE A CA 1
ATOM 1519 C C . ILE A 1 196 ? 6.319 2.578 -24.268 1.00 88.75 196 ILE A C 1
ATOM 1521 O O . ILE A 1 196 ? 5.409 2.456 -25.083 1.00 88.75 196 ILE A O 1
ATOM 1525 N N . THR A 1 197 ? 6.715 3.757 -23.805 1.00 86.56 197 THR A N 1
ATOM 1526 C CA . THR A 1 197 ? 6.149 5.029 -24.254 1.00 86.56 197 THR A CA 1
ATOM 1527 C C . THR A 1 197 ? 7.271 5.905 -24.805 1.00 86.56 197 THR A C 1
ATOM 1529 O O . THR A 1 197 ? 8.066 6.423 -24.010 1.00 86.56 197 THR A O 1
ATOM 1532 N N . PRO A 1 198 ? 7.382 6.064 -26.137 1.00 84.75 198 PRO A N 1
ATOM 1533 C CA . PRO A 1 198 ? 8.312 7.018 -26.725 1.00 84.75 198 PRO A CA 1
ATOM 1534 C C . PRO A 1 198 ? 7.923 8.450 -26.344 1.00 84.75 198 PRO A C 1
ATOM 1536 O O . PRO A 1 198 ? 6.750 8.771 -26.159 1.00 84.75 198 PRO A O 1
ATOM 1539 N N . TYR A 1 199 ? 8.926 9.308 -26.223 1.00 75.56 199 TYR A N 1
ATOM 1540 C CA . TYR A 1 199 ? 8.807 10.713 -25.878 1.00 75.56 199 TYR A CA 1
ATOM 1541 C C . TYR A 1 199 ? 9.478 11.526 -26.982 1.00 75.56 199 TYR A C 1
ATOM 1543 O O . TYR A 1 199 ? 10.684 11.391 -27.199 1.00 75.56 199 TYR A O 1
ATOM 1551 N N . ASP A 1 200 ? 8.711 12.358 -27.684 1.00 65.75 200 ASP A N 1
ATOM 1552 C CA . ASP A 1 200 ? 9.296 13.240 -28.691 1.00 65.75 200 ASP A CA 1
ATOM 1553 C C . ASP A 1 200 ? 9.951 14.445 -28.003 1.00 65.75 200 ASP A C 1
ATOM 1555 O O . ASP A 1 200 ? 9.356 15.110 -27.151 1.00 65.75 200 ASP A O 1
ATOM 1559 N N . THR A 1 201 ? 11.210 14.705 -28.342 1.00 54.38 201 THR A N 1
ATOM 1560 C CA . THR A 1 201 ? 11.941 15.901 -27.906 1.00 54.38 201 THR A CA 1
ATOM 1561 C C . THR A 1 201 ? 11.822 17.050 -28.906 1.00 54.38 201 THR A C 1
ATOM 1563 O O . THR A 1 201 ? 12.204 18.170 -28.573 1.00 54.38 201 THR A O 1
ATOM 1566 N N . ALA A 1 202 ? 11.301 16.805 -30.113 1.00 53.41 202 ALA A N 1
ATOM 1567 C CA . ALA A 1 202 ? 11.090 17.806 -31.149 1.00 53.41 202 ALA A CA 1
ATOM 1568 C C . ALA A 1 202 ? 9.587 18.037 -31.389 1.00 53.41 202 ALA A C 1
ATOM 1570 O O . ALA A 1 202 ? 8.773 17.128 -31.288 1.00 53.41 202 ALA A O 1
ATOM 1571 N N . SER A 1 203 ? 9.207 19.273 -31.719 1.00 48.78 203 SER A N 1
ATOM 1572 C CA . SER A 1 203 ? 7.817 19.735 -31.882 1.00 48.78 203 SER A CA 1
ATOM 1573 C C . SER A 1 203 ? 7.069 19.167 -33.106 1.00 48.78 203 SER A C 1
ATOM 1575 O O . SER A 1 203 ? 6.205 19.847 -33.660 1.00 48.78 203 SER A O 1
ATOM 1577 N N . TYR A 1 204 ? 7.388 17.955 -33.559 1.00 52.19 204 TYR A N 1
ATOM 1578 C CA . TYR A 1 204 ? 6.748 17.316 -34.706 1.00 52.19 204 TYR A CA 1
ATOM 1579 C C . TYR A 1 204 ? 5.832 16.176 -34.258 1.00 52.19 204 TYR A C 1
ATOM 1581 O O . TYR A 1 204 ? 6.135 15.417 -33.346 1.00 52.19 204 TYR A O 1
ATOM 1589 N N . THR A 1 205 ? 4.686 16.042 -34.927 1.00 51.94 205 THR A N 1
ATOM 1590 C CA . THR A 1 205 ? 3.715 14.950 -34.757 1.00 51.94 205 THR A CA 1
ATOM 1591 C C . THR A 1 205 ? 4.218 13.663 -35.415 1.00 51.94 205 THR A C 1
ATOM 1593 O O . THR A 1 205 ? 3.563 13.103 -36.296 1.00 51.94 205 THR A O 1
ATOM 1596 N N . THR A 1 206 ? 5.427 13.232 -35.071 1.00 58.50 206 THR A N 1
ATOM 1597 C CA . THR A 1 206 ? 6.051 12.061 -35.685 1.00 58.50 206 THR A CA 1
ATOM 1598 C C . THR A 1 206 ? 5.444 10.798 -35.078 1.00 58.50 206 THR A C 1
ATOM 1600 O O . THR A 1 206 ? 5.567 10.543 -33.882 1.00 58.50 206 THR A O 1
ATOM 1603 N N . LEU A 1 207 ? 4.749 10.004 -35.894 1.00 64.25 207 LEU A N 1
ATOM 1604 C CA . LEU A 1 207 ? 4.258 8.687 -35.492 1.00 64.25 207 LEU A CA 1
ATOM 1605 C C . LEU A 1 207 ? 5.435 7.711 -35.472 1.00 64.25 207 LEU A C 1
ATOM 1607 O O . LEU A 1 207 ? 5.969 7.351 -36.520 1.00 64.25 207 LEU A O 1
ATOM 1611 N N . TYR A 1 208 ? 5.823 7.279 -34.276 1.00 70.81 208 TYR A N 1
ATOM 1612 C CA . TYR A 1 208 ? 6.803 6.216 -34.102 1.00 70.81 208 TYR A CA 1
ATOM 1613 C C . TYR A 1 208 ? 6.094 4.870 -34.033 1.00 70.81 208 TYR A C 1
ATOM 1615 O O . TYR A 1 208 ? 5.097 4.703 -33.330 1.00 70.81 208 TYR A O 1
ATOM 1623 N N . THR A 1 209 ? 6.650 3.888 -34.728 1.00 77.88 209 THR A N 1
ATOM 1624 C CA . THR A 1 209 ? 6.354 2.478 -34.476 1.00 77.88 209 THR A CA 1
ATOM 1625 C C . THR A 1 209 ? 7.522 1.884 -33.706 1.00 77.88 209 THR A C 1
ATOM 1627 O O . THR A 1 209 ? 8.654 2.357 -33.824 1.00 77.88 209 THR A O 1
ATOM 1630 N N . TYR A 1 210 ? 7.269 0.867 -32.889 1.00 82.12 210 TYR A N 1
ATOM 1631 C CA . TYR A 1 210 ? 8.347 0.144 -32.232 1.00 82.12 210 TYR A CA 1
ATOM 1632 C C . TYR A 1 210 ? 8.117 -1.358 -32.288 1.00 82.12 210 TYR A C 1
ATOM 1634 O O . TYR A 1 210 ? 6.981 -1.833 -32.276 1.00 82.12 210 TYR A O 1
ATOM 1642 N N . SER A 1 211 ? 9.213 -2.105 -32.336 1.00 84.81 211 SER A N 1
ATOM 1643 C CA . SER A 1 211 ? 9.222 -3.543 -32.106 1.00 84.81 211 SER A CA 1
ATOM 1644 C C . SER A 1 211 ? 9.840 -3.814 -30.741 1.00 84.81 211 SER A C 1
ATOM 1646 O O . SER A 1 211 ? 10.830 -3.188 -30.365 1.00 84.81 211 SER A O 1
ATOM 1648 N N . CYS A 1 212 ? 9.238 -4.722 -29.976 1.00 86.00 212 CYS A N 1
ATOM 1649 C CA . CYS A 1 212 ? 9.737 -5.137 -28.671 1.00 86.00 212 CYS A CA 1
ATOM 1650 C C . CYS A 1 212 ? 9.851 -6.661 -28.625 1.00 86.00 212 CYS A C 1
ATOM 1652 O O . CYS A 1 212 ? 8.940 -7.368 -29.060 1.00 86.00 212 CYS A O 1
ATOM 1654 N N . ARG A 1 213 ? 10.964 -7.164 -28.092 1.00 85.88 213 ARG A N 1
ATOM 1655 C CA . ARG A 1 213 ? 11.172 -8.583 -27.798 1.00 85.88 213 ARG A CA 1
ATOM 1656 C C . ARG A 1 213 ? 11.641 -8.725 -26.359 1.00 85.88 213 ARG A C 1
ATOM 1658 O O . ARG A 1 213 ? 12.695 -8.210 -26.005 1.00 85.88 213 ARG A O 1
ATOM 1665 N N . ILE A 1 214 ? 10.881 -9.462 -25.562 1.00 84.12 214 ILE A N 1
ATOM 1666 C CA . ILE A 1 214 ? 11.248 -9.820 -24.190 1.00 84.12 214 ILE A CA 1
ATOM 1667 C C . ILE A 1 214 ? 12.229 -11.001 -24.239 1.00 84.12 214 ILE A C 1
ATOM 1669 O O . ILE A 1 214 ? 12.105 -11.881 -25.095 1.00 84.12 214 ILE A O 1
ATOM 1673 N N . THR A 1 215 ? 13.228 -10.990 -23.362 1.00 80.00 215 THR A N 1
ATOM 1674 C CA . THR A 1 215 ? 14.228 -12.050 -23.192 1.00 80.00 215 THR A CA 1
ATOM 1675 C C . THR A 1 215 ? 14.300 -12.472 -21.727 1.00 80.00 215 THR A C 1
ATOM 1677 O O . THR A 1 215 ? 13.754 -11.804 -20.851 1.00 80.00 215 THR A O 1
ATOM 1680 N N . ASP A 1 216 ? 15.041 -13.543 -21.439 1.00 72.44 216 ASP A N 1
ATOM 1681 C CA . ASP A 1 216 ? 15.188 -14.043 -20.067 1.00 72.44 216 ASP A CA 1
ATOM 1682 C C . ASP A 1 216 ? 15.906 -13.081 -19.106 1.00 72.44 216 ASP A C 1
ATOM 1684 O O . ASP A 1 216 ? 15.957 -13.307 -17.898 1.00 72.44 216 ASP A O 1
ATOM 1688 N N . GLN A 1 217 ? 16.537 -12.040 -19.641 1.00 77.38 217 GLN A N 1
ATOM 1689 C CA . GLN A 1 217 ? 17.359 -11.104 -18.881 1.00 77.38 217 GLN A CA 1
ATOM 1690 C C . GLN A 1 217 ? 16.940 -9.653 -19.124 1.00 77.38 217 GLN A C 1
ATOM 1692 O O . GLN A 1 217 ? 17.651 -8.755 -18.682 1.00 77.38 217 GLN A O 1
ATOM 1697 N N . GLY A 1 218 ? 15.841 -9.393 -19.844 1.00 87.75 218 GLY A N 1
ATOM 1698 C CA . GLY A 1 218 ? 15.549 -8.041 -20.303 1.00 87.75 218 GLY A CA 1
ATOM 1699 C C . GLY A 1 218 ? 14.482 -7.921 -21.383 1.00 87.75 218 GLY A C 1
ATOM 1700 O O . GLY A 1 218 ? 13.656 -8.804 -21.605 1.00 87.75 218 GLY A O 1
ATOM 1701 N N . PHE A 1 219 ? 14.543 -6.812 -22.110 1.00 90.31 219 PHE A N 1
ATOM 1702 C CA . PHE A 1 219 ? 13.888 -6.661 -23.401 1.00 90.31 219 PHE A CA 1
ATOM 1703 C C . PHE A 1 219 ? 14.763 -5.876 -24.376 1.00 90.31 219 PHE A C 1
ATOM 1705 O O . PHE A 1 219 ? 15.630 -5.085 -24.002 1.00 90.31 219 PHE A O 1
ATOM 1712 N N . MET A 1 220 ? 14.498 -6.097 -25.655 1.00 90.62 220 MET A N 1
ATOM 1713 C CA . MET A 1 220 ? 15.029 -5.329 -26.770 1.00 90.62 220 MET A CA 1
ATOM 1714 C C . MET A 1 220 ? 13.911 -4.478 -27.352 1.00 90.62 220 MET A C 1
ATOM 1716 O O . MET A 1 220 ? 12.834 -5.010 -27.622 1.00 90.62 220 MET A O 1
ATOM 1720 N N . VAL A 1 221 ? 14.169 -3.194 -27.597 1.00 91.12 221 VAL A N 1
ATOM 1721 C CA . VAL A 1 221 ? 13.240 -2.309 -28.309 1.00 91.12 221 VAL A CA 1
ATOM 1722 C C . VAL A 1 221 ? 13.929 -1.600 -29.467 1.00 91.12 221 VAL A C 1
ATOM 1724 O O . VAL A 1 221 ? 15.043 -1.103 -29.316 1.00 91.12 221 VAL A O 1
ATOM 1727 N N . SER A 1 222 ? 13.262 -1.564 -30.622 1.00 88.88 222 SER A N 1
ATOM 1728 C CA . SER A 1 222 ? 13.677 -0.785 -31.795 1.00 88.88 222 SER A CA 1
ATOM 1729 C C . SER A 1 222 ? 12.589 0.198 -32.194 1.00 88.88 222 SER A C 1
ATOM 1731 O O . SER A 1 222 ? 11.435 -0.210 -32.301 1.00 88.88 222 SER A O 1
ATOM 1733 N N . PHE A 1 223 ? 12.945 1.458 -32.444 1.00 86.88 223 PHE A N 1
ATOM 1734 C CA . PHE A 1 223 ? 12.004 2.492 -32.888 1.00 86.88 223 PHE A CA 1
ATOM 1735 C C . PHE A 1 223 ? 12.197 2.837 -34.361 1.00 86.88 223 PHE A C 1
ATOM 1737 O O . PHE A 1 223 ? 13.328 2.977 -34.829 1.00 86.88 223 PHE A O 1
ATOM 1744 N N . TYR A 1 224 ? 11.086 3.028 -35.071 1.00 82.81 224 TYR A N 1
ATOM 1745 C CA . TYR A 1 224 ? 11.073 3.364 -36.488 1.00 82.81 224 TYR A CA 1
ATOM 1746 C C . TYR A 1 224 ? 10.162 4.555 -36.774 1.00 82.81 224 TYR A C 1
ATOM 1748 O O . TYR A 1 224 ? 9.034 4.624 -36.277 1.00 82.81 224 TYR A O 1
ATOM 1756 N N . ALA A 1 225 ? 10.631 5.449 -37.639 1.00 81.31 225 ALA A N 1
ATOM 1757 C CA . ALA A 1 225 ? 9.818 6.472 -38.287 1.00 81.31 225 ALA A CA 1
ATOM 1758 C C . ALA A 1 225 ? 9.979 6.313 -39.802 1.00 81.31 225 ALA A C 1
ATOM 1760 O O . ALA A 1 225 ? 11.103 6.296 -40.297 1.00 81.31 225 ALA A O 1
ATOM 1761 N N . ASN A 1 226 ? 8.871 6.166 -40.537 1.00 81.44 226 ASN A N 1
ATOM 1762 C CA . ASN A 1 226 ? 8.888 5.929 -41.990 1.00 81.44 226 ASN A CA 1
ATOM 1763 C C . ASN A 1 226 ? 9.855 4.797 -42.403 1.00 81.44 226 ASN A C 1
ATOM 1765 O O . ASN A 1 226 ? 10.670 4.968 -43.305 1.00 81.44 226 ASN A O 1
ATOM 1769 N N . GLU A 1 227 ? 9.806 3.667 -41.685 1.00 80.75 227 GLU A N 1
ATOM 1770 C CA . GLU A 1 227 ? 10.658 2.477 -41.893 1.00 80.75 227 GLU A CA 1
ATOM 1771 C C . GLU A 1 227 ? 12.168 2.680 -41.650 1.00 80.75 227 GLU A C 1
ATOM 1773 O O . GLU A 1 227 ? 12.950 1.743 -41.792 1.00 80.75 227 GLU A O 1
ATOM 1778 N N . GLN A 1 228 ? 12.595 3.870 -41.221 1.00 81.12 228 GLN A N 1
ATOM 1779 C CA . GLN A 1 228 ? 13.975 4.146 -40.827 1.00 81.12 228 GLN A CA 1
ATOM 1780 C C . GLN A 1 228 ? 14.146 3.965 -39.321 1.00 81.12 228 GLN A C 1
ATOM 1782 O O . GLN A 1 228 ? 13.299 4.401 -38.540 1.00 81.12 228 GLN A O 1
ATOM 1787 N N . LEU A 1 229 ? 15.245 3.327 -38.913 1.00 84.06 229 LEU A N 1
ATOM 1788 C CA . LEU A 1 229 ? 15.585 3.141 -37.505 1.00 84.06 229 LEU A CA 1
ATOM 1789 C C . LEU A 1 229 ? 15.988 4.488 -36.887 1.00 84.06 229 LEU A C 1
ATOM 1791 O O . LEU A 1 229 ? 16.855 5.176 -37.422 1.00 84.06 229 LEU A O 1
ATOM 1795 N N . MET A 1 230 ? 15.383 4.844 -35.754 1.00 81.88 230 MET A N 1
ATOM 1796 C CA . MET A 1 230 ? 15.562 6.154 -35.121 1.00 81.88 230 MET A CA 1
ATOM 1797 C C . MET A 1 230 ? 15.963 6.032 -33.654 1.00 81.88 230 MET A C 1
ATOM 1799 O O . MET A 1 230 ? 15.403 5.231 -32.907 1.00 81.88 230 MET A O 1
ATOM 1803 N N . SER A 1 231 ? 16.891 6.884 -33.216 1.00 86.50 231 SER A N 1
ATOM 1804 C CA . SER A 1 231 ? 17.117 7.129 -31.789 1.00 86.50 231 SER A CA 1
ATOM 1805 C C . SER A 1 231 ? 15.931 7.886 -31.200 1.00 86.50 231 SER A C 1
ATOM 1807 O O . SER A 1 231 ? 15.590 8.962 -31.684 1.00 86.50 231 SER A O 1
ATOM 1809 N N . VAL A 1 232 ? 15.325 7.351 -30.144 1.00 84.25 232 VAL A N 1
ATOM 1810 C CA . VAL A 1 232 ? 14.130 7.924 -29.516 1.00 84.25 232 VAL A CA 1
ATOM 1811 C C . VAL A 1 232 ? 14.324 7.923 -28.008 1.00 84.25 232 VAL A C 1
ATOM 1813 O O . VAL A 1 232 ? 14.795 6.941 -27.441 1.00 84.25 232 VAL A O 1
ATOM 1816 N N . LYS A 1 233 ? 13.978 9.032 -27.353 1.00 88.38 233 LYS A N 1
ATOM 1817 C CA . LYS A 1 233 ? 13.850 9.082 -25.895 1.00 88.38 233 LYS A CA 1
ATOM 1818 C C . LYS A 1 233 ? 12.576 8.342 -25.510 1.00 88.38 233 LYS A C 1
ATOM 1820 O O . LYS A 1 233 ? 11.546 8.552 -26.137 1.00 88.38 233 LYS A O 1
ATOM 1825 N N . PHE A 1 234 ? 12.597 7.489 -24.497 1.00 89.25 234 PHE A N 1
ATOM 1826 C CA . PHE A 1 234 ? 11.410 6.719 -24.121 1.00 89.25 234 PHE A CA 1
ATOM 1827 C C . PHE A 1 234 ? 11.373 6.407 -22.633 1.00 89.25 234 PHE A C 1
ATOM 1829 O O . PHE A 1 234 ? 12.392 6.396 -21.949 1.00 89.25 234 PHE A O 1
ATOM 1836 N N . SER A 1 235 ? 10.177 6.127 -22.133 1.00 90.62 235 SER A N 1
ATOM 1837 C CA . SER A 1 235 ? 9.986 5.511 -20.825 1.00 90.62 235 SER A CA 1
ATOM 1838 C C .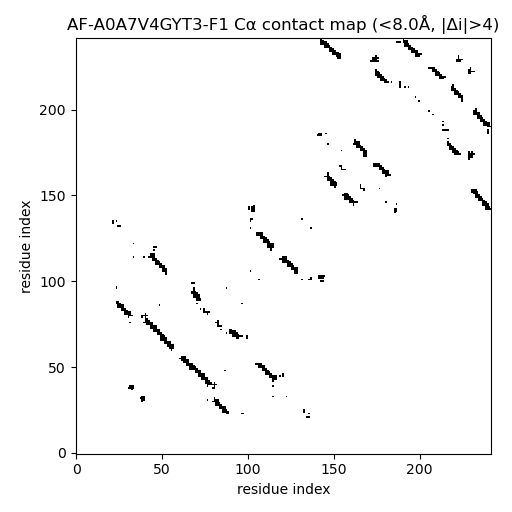 SER A 1 235 ? 9.518 4.073 -20.979 1.00 90.62 235 SER A C 1
ATOM 1840 O O . SER A 1 235 ? 8.882 3.724 -21.977 1.00 90.62 235 SER A O 1
ATOM 1842 N N . PHE A 1 236 ? 9.828 3.235 -19.997 1.00 90.69 236 PHE A N 1
ATOM 1843 C CA . PHE A 1 236 ? 9.317 1.875 -19.936 1.00 90.69 236 PHE A CA 1
ATOM 1844 C C . PHE A 1 236 ? 8.855 1.507 -18.526 1.00 90.69 236 PHE A C 1
ATOM 1846 O O . PHE A 1 236 ? 9.349 2.044 -17.532 1.00 90.69 236 PHE A O 1
ATOM 1853 N N . LEU A 1 237 ? 7.926 0.557 -18.459 1.00 87.69 237 LEU A N 1
ATOM 1854 C CA . LEU A 1 237 ? 7.454 -0.086 -17.239 1.00 87.69 237 LEU A CA 1
ATOM 1855 C C . LEU A 1 237 ? 7.367 -1.588 -17.483 1.00 87.69 237 LEU A C 1
ATOM 1857 O O . LEU A 1 237 ? 6.756 -2.022 -18.457 1.00 87.69 237 LEU A O 1
ATOM 1861 N N . VAL A 1 238 ? 7.949 -2.369 -16.583 1.00 86.81 238 VAL A N 1
ATOM 1862 C CA . VAL A 1 238 ? 7.968 -3.828 -16.662 1.00 86.81 238 VAL A CA 1
ATOM 1863 C C . VAL A 1 238 ? 7.290 -4.370 -15.425 1.00 86.81 238 VAL A C 1
ATOM 1865 O O . VAL A 1 238 ? 7.652 -4.021 -14.301 1.00 86.81 238 VAL A O 1
ATOM 1868 N N . 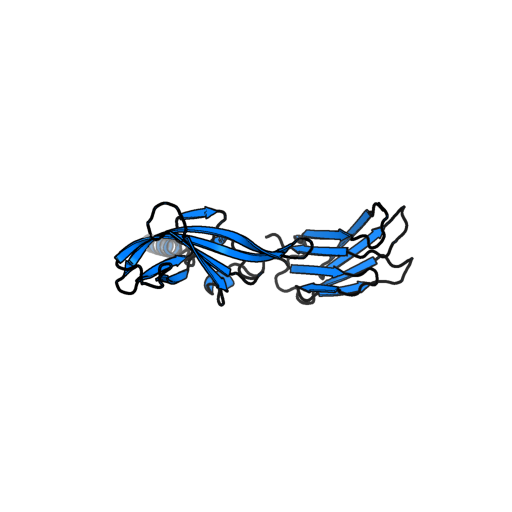ILE A 1 239 ? 6.295 -5.219 -15.632 1.00 83.19 239 ILE A N 1
ATOM 1869 C CA . ILE A 1 239 ? 5.531 -5.853 -14.561 1.00 83.19 239 ILE A CA 1
ATOM 1870 C C . ILE A 1 239 ? 5.561 -7.365 -14.748 1.00 83.19 239 ILE A C 1
ATOM 1872 O O . ILE A 1 239 ? 5.514 -7.844 -15.879 1.00 83.19 239 ILE A O 1
ATOM 1876 N N . ASN A 1 240 ? 5.613 -8.100 -13.638 1.00 79.06 240 ASN A N 1
ATOM 1877 C CA . ASN A 1 240 ? 5.406 -9.544 -13.609 1.00 79.06 240 ASN A CA 1
ATOM 1878 C C . ASN A 1 240 ? 3.983 -9.845 -13.082 1.00 79.06 240 ASN A C 1
ATOM 1880 O O . ASN A 1 240 ? 3.761 -9.810 -11.867 1.00 79.06 240 ASN A O 1
ATOM 1884 N N . PRO A 1 241 ? 2.985 -10.028 -13.965 1.00 63.69 241 PRO A N 1
ATOM 1885 C CA . PRO A 1 241 ? 1.630 -10.400 -13.590 1.00 63.69 241 PRO A CA 1
ATOM 1886 C C . PRO A 1 241 ? 1.542 -11.905 -13.280 1.00 63.69 241 PRO A C 1
ATOM 1888 O O . PRO A 1 241 ? 1.425 -12.720 -14.188 1.00 63.69 241 PRO A O 1
ATOM 1891 N N . TYR A 1 242 ? 1.491 -12.231 -11.986 1.00 61.41 242 TYR A N 1
ATOM 1892 C CA . TYR A 1 242 ? 1.059 -13.522 -11.416 1.00 61.41 242 TYR A CA 1
ATOM 1893 C C . TYR A 1 242 ? 1.864 -14.771 -11.792 1.00 61.41 242 TYR A C 1
ATOM 1895 O O . TYR A 1 242 ? 1.585 -15.410 -12.828 1.00 61.41 242 TYR A O 1
#

Radius of gyration: 25.91 Å; Cα contacts (8 Å, |Δi|>4): 485; chains: 1; bounding box: 47×81×71 Å

Mean predicted aligned error: 16.6 Å

Nearest PDB structures (foldseek):
  5w0p-assembly4_D  TM=4.594E-01  e=5.379E-01  Enterobacteria phage RB55
  3gc3-assembly1_A  TM=4.104E-01  e=6.655E-01  Bos taurus
  7srs-assembly1_C  TM=2.459E-01  e=4.122E-01  Homo sapiens
  8j8v-assembly1_F  TM=2.293E-01  e=1.645E+00  Bos taurus
  8fuu-assembly1_A-2  TM=2.357E-01  e=8.563E+00  Xenopus laevis

Secondary structure (DSSP, 8-state):
-HHHHHHHHHHHHTTS-------S-EEEEEE-B-TTS-B--S-EEEEEEEEEEEEEETTTTEEEEEEEEEEEEEEE--TTSEEEEEETSSEEEES-GGG--TTTS--EEEEEEETTSSS---EEEEEE-SS--TTHHHHS---SEEEEEEE-TTS-EEEEESSEEEEE--GGGS-EEEEEES--TT--TTT-EEEEEEE-SSSS----EEEEEEETTEEEEEEEETTEE---EEEEEEE---

Solvent-accessible surface area (backbone atoms only — not comparable to full-atom values): 13988 Å² total; per-residue (Å²): 126,74,68,65,58,55,55,53,53,53,59,60,63,71,65,69,70,84,78,78,71,74,76,68,52,47,84,45,71,53,68,45,59,52,98,86,69,46,66,47,47,69,37,59,31,31,38,37,43,30,38,24,34,75,48,72,49,72,88,78,68,41,83,42,82,47,70,62,27,30,31,36,46,78,51,57,20,37,90,78,6,35,37,76,50,47,52,65,69,50,51,74,78,42,65,51,70,91,68,59,55,76,84,58,56,75,40,29,43,35,44,33,33,9,78,78,57,78,86,58,62,80,44,74,50,76,44,76,57,89,72,75,66,69,73,64,63,68,78,54,75,64,57,36,67,51,34,34,36,34,32,40,46,83,38,50,78,77,46,71,54,50,65,62,49,64,49,55,49,76,69,81,64,28,19,43,38,38,40,33,47,78,72,62,87,66,64,57,63,90,47,53,47,76,48,76,48,79,47,81,91,57,101,62,94,73,71,71,48,73,50,77,47,80,45,92,51,35,38,37,39,36,32,28,45,94,88,39,50,32,53,57,24,31,35,39,42,31,32,37,65,124

Foldseek 3Di:
DPVVVVVVVVVVVVPPDPPPDDPLWAKDKDWDADPVRDGLAFAKKKKKKFKFAWDFDDVVTDTDTDGQWMFMDIFTAHRRNMDMDIGQPGHTPDHHSLPPPVPAHFMKMKMFMDSHPPPDGPDIDIGTDPDDPVVSVPPDDDFWWQKKFWAALQRDTPDMDNQKHKDWDPPQAIFKIWIFGPDLVRADQVQKDKDKAWDDPDPDPFDKDKDWDGDSGTIMIWIDTPNGTYRTTMMMIIGRHD

pLDDT: mean 79.55, std 14.89, range [41.12, 97.56]